Protein AF-T0S8U5-F1 (afdb_monomer_lite)

Radius of gyration: 22.9 Å; chains: 1; bounding box: 48×54×67 Å

InterPro domains:
  IPR001611 Leucine-rich repeat [PF13516] (247-270)
  IPR006553 Leucine-rich repeat, cysteine-containing subtype [SM00367] (49-75)
  IPR006553 Leucine-rich repeat, cysteine-containing subtype [SM00367] (76-101)
  IPR006553 Leucine-rich repeat, cysteine-containing subtype [SM00367] (102-127)
  IPR006553 Leucine-rich repeat, cysteine-containing subtype [SM00367] (128-153)
  IPR006553 Leucine-rich repeat, cysteine-containing subtype [SM00367] (248-273)
  IPR032675 Leucine-rich repeat domain superfamily [G3DSA:3.80.10.10] (33-281)
  IPR057207 F-box/LRR-repeat protein 15-like, leucin rich repeat domain [PF25372] (70-156)

Secondary structure (DSSP, 8-state):
--HHHHGGG--BTTEEEEESSTTT-EEEEE-S--GGGHHHHHHHHHHHGGG--EEE-TT-TTT--HHHHHHHHHT-TT--EEE-TT-TT-BHHHHHHHHHH-TT-SEEE-TT-TB-BHHHHHHHHHH-TT--EEE-TT-TB--HHHHHHHHHHSEEEEEEE-SSTTT-PPPSSB-HHHHHHHHGGGTEEEEEEEEEETTEEEEEEEESS--S------SPPTTS---TTSPPEEBTTS--EEP-EEEE------EEE--TTS-HHHHHHHHSEEEEEEE--

Foldseek 3Di:
DDPVVVVCPPPPVAWHQDDPDPPDAGEIGGEQDDPVCVVVVVVCLQVCQCPHAYYANAPPQVQDALVNLLVSLQSHQNHAEYHQHLNQRYELNSLLSNLQRHQNHQYDENANNQRYALSSLLSNLPRNQNHAEYEHANNARYALVSLVNSLVSQAWEKEWDAPDLVPDDDAPAFDQPLLVVLCVVQQFPDWDWDDPDVVKIKIKTWHPAQRPDPPLAQDQDVVRHGDPSNRWTAGPVRPDTGDTGIDGPGNHQYQYDHDPRYDVVSNVSSRGHMYMYIYDD

pLDDT: mean 70.61, std 17.47, range [33.69, 97.56]

Structure (mmCIF, N/CA/C/O backbone):
data_AF-T0S8U5-F1
#
_entry.id   AF-T0S8U5-F1
#
loop_
_atom_site.group_PDB
_atom_site.id
_atom_site.type_symbol
_atom_site.label_atom_id
_atom_site.label_alt_id
_atom_site.label_comp_id
_atom_site.label_asym_id
_atom_site.label_entity_id
_atom_site.label_seq_id
_atom_site.pdbx_PDB_ins_code
_atom_site.Cartn_x
_atom_site.Cartn_y
_atom_site.Cartn_z
_atom_site.occupancy
_atom_site.B_iso_or_equiv
_atom_site.auth_seq_id
_atom_site.auth_comp_id
_atom_site.auth_asym_id
_atom_site.auth_atom_id
_atom_site.pdbx_PDB_model_num
ATOM 1 N N . MET A 1 1 ? -9.290 -6.544 41.922 1.00 37.81 1 MET A N 1
ATOM 2 C CA . MET A 1 1 ? -8.472 -6.321 40.708 1.00 37.81 1 MET A CA 1
ATOM 3 C C . MET A 1 1 ? -9.092 -7.113 39.568 1.00 37.81 1 MET A C 1
ATOM 5 O O . MET A 1 1 ? -9.246 -8.317 39.702 1.00 37.81 1 MET A O 1
ATOM 9 N N . THR A 1 2 ? -9.549 -6.449 38.508 1.00 33.69 2 THR A N 1
ATOM 10 C CA . THR A 1 2 ? -10.209 -7.089 37.353 1.00 33.69 2 THR A CA 1
ATOM 11 C C . THR A 1 2 ? -9.252 -8.017 36.595 1.00 33.69 2 THR A C 1
ATOM 13 O O . THR A 1 2 ? -8.068 -7.715 36.522 1.00 33.69 2 THR A O 1
ATOM 16 N N . LEU A 1 3 ? -9.750 -9.068 35.931 1.00 37.97 3 LEU A N 1
ATOM 17 C CA . LEU A 1 3 ? -8.983 -9.917 34.990 1.00 37.97 3 LEU A CA 1
ATOM 18 C C . LEU A 1 3 ? -8.103 -9.114 34.001 1.00 37.97 3 LEU A C 1
ATOM 20 O O . LEU A 1 3 ? -7.026 -9.555 33.607 1.00 37.97 3 LEU A O 1
ATOM 24 N N . ALA A 1 4 ? -8.524 -7.893 33.654 1.00 36.09 4 ALA A N 1
ATOM 25 C CA . ALA A 1 4 ? -7.775 -6.952 32.824 1.00 36.09 4 ALA A CA 1
ATOM 26 C C . ALA A 1 4 ? -6.439 -6.472 33.429 1.00 36.09 4 ALA A C 1
ATOM 28 O O . ALA A 1 4 ? -5.542 -6.092 32.679 1.00 36.09 4 ALA A O 1
ATOM 29 N N . THR A 1 5 ? -6.295 -6.468 34.756 1.00 38.97 5 THR A N 1
ATOM 30 C CA . THR A 1 5 ? -5.082 -6.029 35.461 1.00 38.97 5 THR A CA 1
ATOM 31 C C . THR A 1 5 ? -4.079 -7.173 35.625 1.00 38.97 5 THR A C 1
ATOM 33 O O . THR A 1 5 ? -2.879 -6.940 35.541 1.00 38.97 5 THR A O 1
ATOM 36 N N . THR A 1 6 ? -4.544 -8.418 35.759 1.00 35.53 6 THR A N 1
ATOM 37 C CA . THR A 1 6 ? -3.678 -9.603 35.899 1.00 35.53 6 THR A CA 1
ATOM 38 C C . THR A 1 6 ? -2.979 -9.975 34.580 1.00 35.53 6 THR A C 1
ATOM 40 O O . THR A 1 6 ? -1.843 -10.441 34.587 1.00 35.53 6 THR A O 1
ATOM 43 N N . LEU A 1 7 ? -3.596 -9.679 33.428 1.00 42.00 7 LEU A N 1
ATOM 44 C CA . LEU A 1 7 ? -3.014 -9.900 32.092 1.00 42.00 7 LEU A CA 1
ATOM 45 C C . LEU A 1 7 ? -1.984 -8.834 31.662 1.00 42.00 7 LEU A C 1
ATOM 47 O O . LEU A 1 7 ? -1.242 -9.059 30.710 1.00 42.00 7 LEU A O 1
ATOM 51 N N . MET A 1 8 ? -1.870 -7.705 32.379 1.00 42.84 8 MET A N 1
ATOM 52 C CA . MET A 1 8 ? -0.835 -6.680 32.126 1.00 42.84 8 MET A CA 1
ATOM 53 C C . MET A 1 8 ? 0.589 -7.181 32.426 1.00 42.84 8 MET A C 1
ATOM 55 O O . MET A 1 8 ? 1.560 -6.591 31.958 1.00 42.84 8 MET A O 1
ATOM 59 N N . LEU A 1 9 ? 0.718 -8.270 33.191 1.00 40.72 9 LEU A N 1
ATOM 60 C CA . LEU A 1 9 ? 1.996 -8.827 33.641 1.00 40.72 9 LEU A CA 1
ATOM 61 C C . LEU A 1 9 ? 2.475 -10.032 32.820 1.00 40.72 9 LEU A C 1
ATOM 63 O O . LEU A 1 9 ? 3.598 -10.491 33.018 1.00 40.72 9 LEU A O 1
ATOM 67 N N . LEU A 1 10 ? 1.705 -10.499 31.831 1.00 40.56 10 LEU A N 1
ATOM 68 C CA . LEU A 1 10 ? 2.145 -11.547 30.900 1.00 40.56 10 LEU A CA 1
ATOM 69 C C . LEU A 1 10 ? 3.026 -10.975 29.773 1.00 40.56 10 LEU A C 1
ATOM 71 O O . LEU A 1 10 ? 2.887 -11.309 28.600 1.00 40.56 10 LEU A O 1
ATOM 75 N N . SER A 1 11 ? 3.999 -10.138 30.143 1.00 42.75 11 SER A N 1
ATOM 76 C CA . SER A 1 11 ? 5.154 -9.813 29.305 1.00 42.75 11 SER A CA 1
ATOM 77 C C . SER A 1 11 ? 6.075 -11.032 29.250 1.00 42.75 11 SER A C 1
ATOM 79 O O . SER A 1 11 ? 7.148 -11.073 29.853 1.00 42.75 11 SER A O 1
ATOM 81 N N . THR A 1 12 ? 5.678 -12.051 28.496 1.00 49.62 12 THR A N 1
ATOM 82 C CA . THR A 1 12 ? 6.680 -12.980 27.973 1.00 49.62 12 THR A CA 1
ATOM 83 C C . THR A 1 12 ? 7.573 -12.178 27.021 1.00 49.62 12 THR A C 1
ATOM 85 O O . THR A 1 12 ? 7.062 -11.376 26.247 1.00 49.62 12 THR A O 1
ATOM 88 N N . LYS A 1 13 ? 8.904 -12.357 27.053 1.00 52.69 13 LYS A N 1
ATOM 89 C CA . LYS A 1 13 ? 9.871 -11.563 26.248 1.00 52.69 13 LYS A CA 1
ATOM 90 C C . LYS A 1 13 ? 9.543 -11.462 24.741 1.00 52.69 13 LYS A C 1
ATOM 92 O O . LYS A 1 13 ? 10.127 -10.637 24.049 1.00 52.69 13 LYS A O 1
ATOM 97 N N . HIS A 1 14 ? 8.636 -12.302 24.247 1.00 59.81 14 HIS A N 1
ATOM 98 C CA . HIS A 1 14 ? 8.267 -12.446 22.845 1.00 59.81 14 HIS A CA 1
ATOM 99 C C . HIS A 1 14 ? 6.900 -11.860 22.482 1.00 59.81 14 HIS A C 1
ATOM 101 O O . HIS A 1 14 ? 6.702 -11.596 21.303 1.00 59.81 14 HIS A O 1
ATOM 107 N N . TYR A 1 15 ? 5.988 -11.654 23.443 1.00 62.88 15 TYR A N 1
ATOM 108 C CA . TYR A 1 15 ? 4.637 -11.133 23.204 1.00 62.88 15 TYR A CA 1
ATOM 109 C C . TYR A 1 15 ? 4.383 -9.948 24.125 1.00 62.88 15 TYR A C 1
ATOM 111 O O . TYR A 1 15 ? 4.396 -10.083 25.349 1.00 62.88 15 TYR A O 1
ATOM 119 N N . LYS A 1 16 ? 4.152 -8.778 23.538 1.00 68.94 16 LYS A N 1
ATOM 120 C CA . LYS A 1 16 ? 3.891 -7.549 24.280 1.00 68.94 16 LYS A CA 1
ATOM 121 C C . LYS A 1 16 ? 2.608 -6.915 23.770 1.00 68.94 16 LYS A C 1
ATOM 123 O O . LYS A 1 16 ? 2.574 -6.392 22.657 1.00 68.94 16 LYS A O 1
ATOM 128 N N . LEU A 1 17 ? 1.571 -6.924 24.605 1.00 63.47 17 LEU A N 1
ATOM 129 C CA . LEU A 1 17 ? 0.399 -6.089 24.381 1.00 63.47 17 LEU A CA 1
ATOM 130 C C . LEU A 1 17 ? 0.717 -4.680 24.893 1.00 63.47 17 LEU A C 1
ATOM 132 O O . LEU A 1 17 ? 0.854 -4.455 26.095 1.00 63.47 17 LEU A O 1
ATOM 136 N N . VAL A 1 18 ? 0.882 -3.728 23.981 1.00 65.06 18 VAL A N 1
ATOM 137 C CA . VAL A 1 18 ? 1.170 -2.333 24.320 1.00 65.06 18 VAL A CA 1
ATOM 138 C C . VAL A 1 18 ? -0.127 -1.541 24.239 1.00 65.06 18 VAL A C 1
ATOM 140 O O . VAL A 1 18 ? -0.706 -1.383 23.167 1.00 65.06 18 VAL A O 1
ATOM 143 N N . ARG A 1 19 ? -0.571 -1.015 25.384 1.00 56.31 19 ARG A N 1
ATOM 144 C CA . ARG A 1 19 ? -1.625 0.003 25.465 1.00 56.31 19 ARG A CA 1
ATOM 145 C C . ARG A 1 19 ? -0.967 1.347 25.741 1.00 56.31 19 ARG A C 1
ATOM 147 O O . ARG A 1 19 ? -0.877 1.778 26.887 1.00 56.31 19 ARG A O 1
ATOM 154 N N . LYS A 1 20 ? -0.443 1.995 24.702 1.00 47.06 20 LYS A N 1
ATOM 155 C CA . LYS A 1 20 ? -0.084 3.410 24.818 1.00 47.06 20 LYS A CA 1
ATOM 156 C C . LYS A 1 20 ? -1.373 4.186 24.584 1.00 47.06 20 LYS A C 1
ATOM 158 O O . LYS A 1 20 ? -1.812 4.291 23.447 1.00 47.06 20 LYS A O 1
ATOM 163 N N . ASN A 1 21 ? -1.948 4.697 25.674 1.00 40.19 21 ASN A N 1
ATOM 164 C CA . ASN A 1 21 ? -3.186 5.483 25.743 1.00 40.19 21 ASN A CA 1
ATOM 165 C C . ASN A 1 21 ? -4.478 4.629 25.876 1.00 40.19 21 ASN A C 1
ATOM 167 O O . ASN A 1 21 ? -4.769 3.831 24.982 1.00 40.19 21 ASN A O 1
ATOM 171 N N . PRO A 1 22 ? -5.275 4.774 26.961 1.00 44.09 22 PRO A N 1
ATOM 172 C CA . PRO A 1 22 ? -6.507 4.001 27.174 1.00 44.09 22 PRO A CA 1
ATOM 173 C C . PRO A 1 22 ? -7.588 4.214 26.100 1.00 44.09 22 PRO A C 1
ATOM 175 O O . PRO A 1 22 ? -8.501 3.397 26.009 1.00 44.09 22 PRO A O 1
ATOM 178 N N . PHE A 1 23 ? -7.456 5.248 25.263 1.00 40.66 23 PHE A N 1
ATOM 179 C CA . PHE A 1 23 ? -8.441 5.598 24.241 1.00 40.66 23 PHE A CA 1
ATOM 180 C C . PHE A 1 23 ? -8.055 5.252 22.793 1.00 40.66 23 PHE A C 1
ATOM 182 O O . PHE A 1 23 ? -8.953 5.245 21.959 1.00 40.66 23 PHE A O 1
ATOM 189 N N . PHE A 1 24 ? -6.785 4.954 22.458 1.00 45.69 24 PHE A N 1
ATOM 190 C CA . PHE A 1 24 ? -6.367 5.066 21.045 1.00 45.69 24 PHE A CA 1
ATOM 191 C C . PHE A 1 24 ? -5.651 3.883 20.378 1.00 45.69 24 PHE A C 1
ATOM 193 O O . PHE A 1 24 ? -5.903 3.680 19.197 1.00 45.69 24 PHE A O 1
ATOM 200 N N . PHE A 1 25 ? -4.832 3.050 21.038 1.00 52.34 25 PHE A N 1
ATOM 201 C CA . PHE A 1 25 ? -4.167 1.949 20.310 1.00 52.34 25 PHE A CA 1
ATOM 202 C C . PHE A 1 25 ? -3.980 0.685 21.155 1.00 52.34 25 PHE A C 1
ATOM 204 O O . PHE A 1 25 ? -3.215 0.655 22.121 1.00 52.34 25 PHE A O 1
ATOM 211 N N . ARG A 1 26 ? -4.667 -0.395 20.756 1.00 74.38 26 ARG A N 1
ATOM 212 C CA . ARG A 1 26 ? -4.356 -1.766 21.185 1.00 74.38 26 ARG A CA 1
ATOM 213 C C . ARG A 1 26 ? -3.363 -2.350 20.184 1.00 74.38 26 ARG A C 1
ATOM 215 O O . ARG A 1 26 ? -3.743 -2.603 19.041 1.00 74.38 26 ARG A O 1
ATOM 222 N N . ALA A 1 27 ? -2.114 -2.526 20.608 1.00 78.19 27 ALA A N 1
ATOM 223 C CA . ALA A 1 27 ? -1.043 -3.060 19.775 1.00 78.19 27 ALA A CA 1
ATOM 224 C C . ALA A 1 27 ? -0.541 -4.402 20.312 1.00 78.19 27 ALA A C 1
ATOM 226 O O . ALA A 1 27 ? -0.262 -4.509 21.507 1.00 78.19 27 ALA A O 1
ATOM 227 N N . LEU A 1 28 ? -0.380 -5.395 19.441 1.00 84.12 28 LEU A N 1
ATOM 228 C CA . LEU A 1 28 ? 0.244 -6.678 19.754 1.00 84.12 28 LEU A CA 1
ATOM 229 C C . LEU A 1 28 ? 1.582 -6.748 19.027 1.00 84.12 28 LEU A C 1
ATOM 231 O O . LEU A 1 28 ? 1.635 -6.701 17.802 1.00 84.12 28 LEU A O 1
ATOM 235 N N . VAL A 1 29 ? 2.658 -6.860 19.797 1.00 81.75 29 VAL A N 1
ATOM 236 C CA . VAL A 1 29 ? 4.011 -7.027 19.271 1.00 81.75 29 VAL A CA 1
ATOM 237 C C . VAL A 1 29 ? 4.476 -8.439 19.570 1.00 81.75 29 VAL A C 1
ATOM 239 O O . VAL A 1 29 ? 4.530 -8.847 20.731 1.00 81.75 29 VAL A O 1
ATOM 242 N N . VAL A 1 30 ? 4.840 -9.157 18.520 1.00 81.44 30 VAL A N 1
ATOM 243 C CA . VAL A 1 30 ? 5.356 -10.514 18.534 1.00 81.44 30 VAL A CA 1
ATOM 244 C C . VAL A 1 30 ? 6.723 -10.509 17.865 1.00 81.44 30 VAL A C 1
ATOM 246 O O . VAL A 1 30 ? 6.850 -10.142 16.701 1.00 81.44 30 VAL A O 1
ATOM 249 N N . ARG A 1 31 ? 7.772 -10.894 18.596 1.00 70.25 31 ARG A N 1
ATOM 250 C CA . ARG A 1 31 ? 9.137 -10.924 18.047 1.00 70.25 31 ARG A CA 1
ATOM 251 C C . ARG A 1 31 ? 9.838 -12.229 18.373 1.00 70.25 31 ARG A C 1
ATOM 253 O O . ARG A 1 31 ? 9.995 -12.588 19.543 1.00 70.25 31 ARG A O 1
ATOM 260 N N . ARG A 1 32 ? 10.302 -12.905 17.316 1.00 70.94 32 ARG A N 1
ATOM 261 C CA . ARG A 1 32 ? 11.016 -14.193 17.378 1.00 70.94 32 ARG A CA 1
ATOM 262 C C . ARG A 1 32 ? 10.329 -15.219 18.305 1.00 70.94 32 ARG A C 1
ATOM 264 O O . ARG A 1 32 ? 10.958 -15.679 19.264 1.00 70.94 32 ARG A O 1
ATOM 271 N N . PRO A 1 33 ? 9.032 -15.526 18.117 1.00 68.12 33 PRO A N 1
ATOM 272 C CA . PRO A 1 33 ? 8.399 -16.603 18.857 1.00 68.12 33 PRO A CA 1
ATOM 273 C C . PRO A 1 33 ? 9.027 -17.943 18.456 1.00 68.12 33 PRO A C 1
ATOM 275 O O . PRO A 1 33 ? 9.526 -18.102 17.349 1.00 68.12 33 PRO A O 1
ATOM 278 N N . SER A 1 34 ? 9.037 -18.896 19.383 1.00 65.69 34 SER A N 1
ATOM 279 C CA . SER A 1 34 ? 9.340 -20.298 19.072 1.00 65.69 34 SER A CA 1
ATOM 280 C C . SER A 1 34 ? 8.033 -20.995 18.693 1.00 65.69 34 SER A C 1
ATOM 282 O O . SER A 1 34 ? 6.979 -20.584 19.183 1.00 65.69 34 SER A O 1
ATOM 284 N N . VAL A 1 35 ? 8.095 -22.057 17.884 1.00 63.00 35 VAL A N 1
ATOM 285 C CA . VAL A 1 35 ? 6.939 -22.879 17.467 1.00 63.00 35 VAL A CA 1
ATOM 286 C C . VAL A 1 35 ? 6.052 -23.271 18.658 1.00 63.00 35 VAL A C 1
ATOM 288 O O . VAL A 1 35 ? 4.832 -23.160 18.601 1.00 63.00 35 VAL A O 1
ATOM 291 N N . THR A 1 36 ? 6.657 -23.611 19.798 1.00 55.06 36 THR A N 1
ATOM 292 C CA . THR A 1 36 ? 5.943 -23.985 21.034 1.00 55.06 36 THR A CA 1
ATOM 293 C C . THR A 1 36 ? 5.126 -22.853 21.660 1.00 55.06 36 THR A C 1
ATOM 295 O O . THR A 1 36 ? 4.230 -23.105 22.461 1.00 55.06 36 THR A O 1
ATOM 298 N N . LYS A 1 37 ? 5.406 -21.591 21.317 1.00 65.69 37 LYS A N 1
ATOM 299 C CA . LYS A 1 37 ? 4.732 -20.413 21.881 1.00 65.69 37 LYS A CA 1
ATOM 300 C C . LYS A 1 37 ? 3.566 -19.916 21.019 1.00 65.69 37 LYS A C 1
ATOM 302 O O . LYS A 1 37 ? 2.932 -18.933 21.404 1.00 65.69 37 LYS A O 1
ATOM 307 N N . VAL A 1 38 ? 3.288 -20.542 19.874 1.00 64.88 38 VAL A N 1
ATOM 308 C CA . VAL A 1 38 ? 2.212 -20.137 18.946 1.00 64.88 38 VAL A CA 1
ATOM 309 C C . VAL A 1 38 ? 0.822 -20.374 19.542 1.00 64.88 38 VAL A C 1
ATOM 311 O O . VAL A 1 38 ? -0.095 -19.600 19.291 1.00 64.88 38 VAL A O 1
ATOM 314 N N . THR A 1 39 ? 0.666 -21.366 20.417 1.00 67.38 39 THR A N 1
ATOM 315 C CA . THR A 1 39 ? -0.598 -21.627 21.131 1.00 67.38 39 THR A CA 1
ATOM 316 C C . THR A 1 39 ? -1.080 -20.403 21.912 1.00 67.38 39 THR A C 1
ATOM 318 O O . THR A 1 39 ? -2.231 -19.994 21.788 1.00 67.38 39 THR A O 1
ATOM 321 N N . LYS A 1 40 ? -0.165 -19.717 22.607 1.00 70.81 40 LYS A N 1
ATOM 322 C CA . LYS A 1 40 ? -0.471 -18.460 23.304 1.00 70.81 40 LYS A CA 1
ATOM 323 C C . LYS A 1 40 ? -0.839 -17.328 22.351 1.00 70.81 40 LYS A C 1
ATOM 325 O O . LYS A 1 40 ? -1.632 -16.472 22.726 1.00 70.81 40 LYS A O 1
ATOM 330 N N . LEU A 1 41 ? -0.283 -17.292 21.137 1.00 74.50 41 LEU A N 1
ATOM 331 C CA . LEU A 1 41 ? -0.668 -16.289 20.140 1.00 74.50 41 LEU A CA 1
ATOM 332 C C . LEU A 1 41 ? -2.150 -16.439 19.781 1.00 74.50 41 LEU A C 1
ATOM 334 O O . LEU A 1 41 ? -2.864 -15.441 19.760 1.00 74.50 41 LEU A O 1
ATOM 338 N N . HIS A 1 42 ? -2.613 -17.673 19.574 1.00 76.38 42 HIS A N 1
ATOM 339 C CA . HIS A 1 42 ? -4.013 -17.948 19.263 1.00 76.38 42 HIS A CA 1
ATOM 340 C C . HIS A 1 42 ? -4.957 -17.458 20.373 1.00 76.38 42 HIS A C 1
ATOM 342 O O . HIS A 1 42 ? -5.902 -16.729 20.088 1.00 76.38 42 HIS A O 1
ATOM 348 N N . GLU A 1 43 ? -4.649 -17.744 21.642 1.00 76.56 43 GLU A N 1
ATOM 349 C CA . GLU A 1 43 ? -5.430 -17.256 22.793 1.00 76.56 43 GLU A CA 1
ATOM 350 C C . GLU A 1 43 ? -5.491 -15.718 22.855 1.00 76.56 43 GLU A C 1
ATOM 352 O O . GLU A 1 43 ? -6.551 -15.130 23.083 1.00 76.56 43 GLU A O 1
ATOM 357 N N . HIS A 1 44 ? -4.364 -15.037 22.612 1.00 76.94 44 HIS A N 1
ATOM 358 C CA . HIS A 1 44 ? -4.327 -13.571 22.605 1.00 76.94 44 HIS A CA 1
ATOM 359 C C . HIS A 1 44 ? -5.145 -12.982 21.450 1.00 76.94 44 HIS A C 1
ATOM 361 O O . HIS A 1 44 ? -5.776 -11.937 21.623 1.00 76.94 44 HIS A O 1
ATOM 367 N N . LEU A 1 45 ? -5.144 -13.629 20.284 1.00 82.44 45 LEU A N 1
ATOM 368 C CA . LEU A 1 45 ? -5.922 -13.197 19.124 1.00 82.44 45 LEU A CA 1
ATOM 369 C C . LEU A 1 45 ? -7.419 -13.422 19.327 1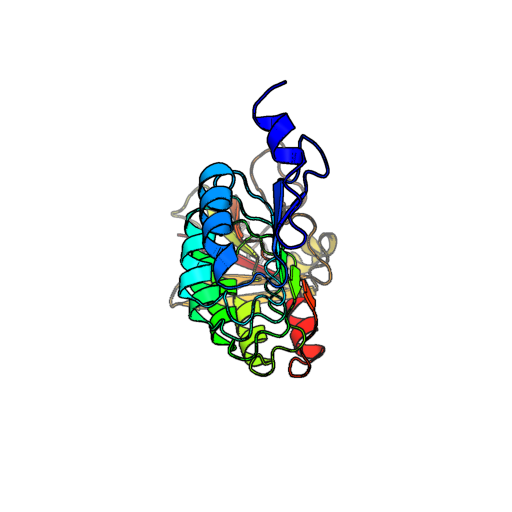.00 82.44 45 LEU A C 1
ATOM 371 O O . LEU A 1 45 ? -8.192 -12.519 19.025 1.00 82.44 45 LEU A O 1
ATOM 375 N N . GLN A 1 46 ? -7.824 -14.538 19.934 1.00 82.38 46 GLN A N 1
ATOM 376 C CA . GLN A 1 46 ? -9.224 -14.758 20.302 1.00 82.38 46 GLN A CA 1
ATOM 377 C C . GLN A 1 46 ? -9.730 -13.686 21.277 1.00 82.38 46 GLN A C 1
ATOM 379 O O . GLN A 1 46 ? -10.832 -13.164 21.118 1.00 82.38 46 GLN A O 1
ATOM 384 N N . LEU A 1 47 ? -8.916 -13.315 22.272 1.00 81.94 47 LEU A N 1
ATOM 385 C CA . LEU A 1 47 ? -9.334 -12.370 23.309 1.00 81.94 47 LEU A CA 1
ATOM 386 C C . LEU A 1 47 ? -9.276 -10.901 22.860 1.00 81.94 47 LEU A C 1
ATOM 388 O O . LEU A 1 47 ? -10.111 -10.089 23.267 1.00 81.94 47 LEU A O 1
ATOM 392 N N . TYR A 1 48 ? -8.274 -10.525 22.060 1.00 82.31 48 TYR A N 1
ATOM 393 C CA . TYR A 1 48 ? -7.998 -9.121 21.729 1.00 82.31 48 TYR A CA 1
ATOM 394 C C . TYR A 1 48 ?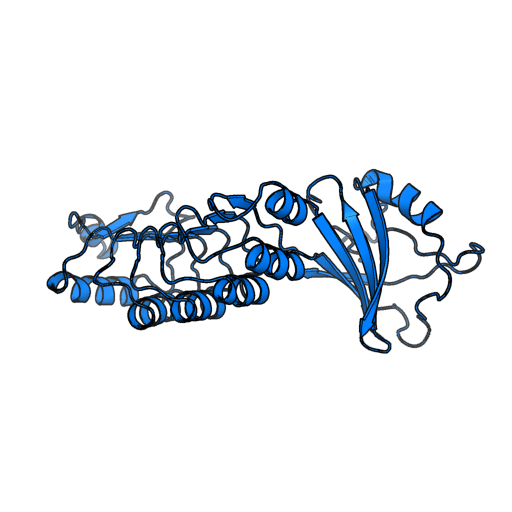 -8.140 -8.772 20.248 1.00 82.31 48 TYR A C 1
ATOM 396 O O . TYR A 1 48 ? -8.272 -7.582 19.943 1.00 82.31 48 TYR A O 1
ATOM 404 N N . GLY A 1 49 ? -8.158 -9.759 19.351 1.00 85.06 49 GLY A N 1
ATOM 405 C CA . GLY A 1 49 ? -8.198 -9.588 17.895 1.00 85.06 49 GLY A CA 1
ATOM 406 C C . GLY A 1 49 ? -9.276 -8.618 17.410 1.00 85.06 49 GLY A C 1
ATOM 407 O O . GLY A 1 49 ? -8.920 -7.626 16.768 1.00 85.06 49 GLY A O 1
ATOM 408 N N . PRO A 1 50 ? -10.552 -8.754 17.833 1.00 87.31 50 PRO A N 1
ATOM 409 C CA . PRO A 1 50 ? -11.639 -7.868 17.395 1.00 87.31 50 PRO A CA 1
ATOM 410 C C . PRO A 1 50 ? -11.428 -6.380 17.713 1.00 87.31 50 PRO A C 1
ATOM 412 O O . PRO A 1 50 ? -12.106 -5.507 17.173 1.00 87.31 50 PRO A O 1
ATOM 415 N N . THR A 1 51 ? -10.497 -6.073 18.616 1.00 83.38 51 THR A N 1
ATOM 416 C CA . THR A 1 51 ? -10.202 -4.716 19.089 1.00 83.38 51 THR A CA 1
ATOM 417 C C . THR A 1 51 ? -8.787 -4.251 18.754 1.00 83.38 51 THR A C 1
ATOM 419 O O . THR A 1 51 ? -8.403 -3.138 19.128 1.00 83.38 51 THR A O 1
ATOM 422 N N . LEU A 1 52 ? -7.989 -5.102 18.110 1.00 85.88 52 LEU A N 1
ATOM 423 C CA . LEU A 1 52 ? -6.590 -4.836 17.834 1.00 85.88 52 LEU A CA 1
ATOM 424 C C . LEU A 1 52 ? -6.464 -3.828 16.689 1.00 85.88 52 LEU A C 1
ATOM 426 O O . LEU A 1 52 ? -7.081 -3.992 15.643 1.00 85.88 52 LEU A O 1
ATOM 430 N N . HIS A 1 53 ? -5.660 -2.788 16.902 1.00 87.69 53 HIS A N 1
ATOM 431 C CA . HIS A 1 53 ? -5.418 -1.731 15.915 1.00 87.69 53 HIS A CA 1
ATOM 432 C C . HIS A 1 53 ? -4.014 -1.808 15.325 1.00 87.69 53 HIS A C 1
ATOM 434 O O . HIS A 1 53 ? -3.793 -1.326 14.218 1.00 87.69 53 HIS A O 1
ATOM 440 N N . ALA A 1 54 ? -3.066 -2.412 16.041 1.00 88.31 54 ALA A N 1
ATOM 441 C CA . ALA A 1 54 ? -1.713 -2.579 15.543 1.00 88.31 54 ALA A CA 1
ATOM 442 C C . ALA A 1 54 ? -1.176 -3.989 15.786 1.00 88.31 54 ALA A C 1
ATOM 444 O O . ALA A 1 54 ? -1.365 -4.563 16.862 1.00 88.31 54 ALA A O 1
ATOM 445 N N . LEU A 1 55 ? -0.467 -4.516 14.794 1.00 90.62 55 LEU A N 1
ATOM 446 C CA . LEU A 1 55 ? 0.188 -5.815 14.832 1.00 90.62 55 LEU A CA 1
ATOM 447 C C . LEU A 1 55 ? 1.623 -5.668 14.328 1.00 90.62 55 LEU A C 1
ATOM 449 O O . LEU A 1 55 ? 1.851 -5.202 13.218 1.00 90.62 55 LEU A O 1
ATOM 453 N N . ASP A 1 56 ? 2.589 -6.092 15.131 1.00 89.56 56 ASP A N 1
ATOM 454 C CA . ASP A 1 56 ? 3.981 -6.252 14.710 1.00 89.56 56 ASP A CA 1
ATOM 455 C C . ASP A 1 56 ? 4.349 -7.722 14.893 1.00 89.56 56 ASP A C 1
ATOM 457 O O . ASP A 1 56 ? 4.380 -8.196 16.022 1.00 89.56 56 ASP A O 1
ATOM 461 N N . VAL A 1 57 ? 4.600 -8.441 13.801 1.00 88.19 57 VAL A N 1
ATOM 462 C CA . VAL A 1 57 ? 5.085 -9.834 13.806 1.00 88.19 57 VAL A CA 1
ATOM 463 C C . VAL A 1 57 ? 6.456 -9.939 13.135 1.00 88.19 57 VAL A C 1
ATOM 465 O O . VAL A 1 57 ? 6.814 -10.960 12.547 1.00 88.19 57 VAL A O 1
ATOM 468 N N . SER A 1 58 ? 7.254 -8.875 13.219 1.00 87.81 58 SER A N 1
ATOM 469 C CA . SER A 1 58 ? 8.566 -8.806 12.579 1.00 87.81 58 SER A CA 1
ATOM 470 C C . SER A 1 58 ? 9.510 -9.922 13.035 1.00 87.81 58 SER A C 1
ATOM 472 O O . SER A 1 58 ? 9.560 -10.302 14.210 1.00 87.81 58 SER A O 1
ATOM 474 N N . PHE A 1 59 ? 10.333 -10.403 12.103 1.00 84.75 59 PHE A N 1
ATOM 475 C CA . PHE A 1 59 ? 11.333 -11.458 12.291 1.00 84.75 59 PHE A CA 1
ATOM 476 C C . PHE A 1 59 ? 10.759 -12.824 12.701 1.00 84.75 59 PHE A C 1
ATOM 478 O O . PHE A 1 59 ? 11.514 -13.688 13.151 1.00 84.75 59 PHE A O 1
ATOM 485 N N . CYS A 1 60 ? 9.457 -13.055 12.521 1.00 83.19 60 CYS A N 1
ATOM 486 C CA . CYS A 1 60 ? 8.798 -14.340 12.781 1.00 83.19 60 CYS A CA 1
ATOM 487 C C . CYS A 1 60 ? 8.851 -15.269 11.549 1.00 83.19 60 CYS A C 1
ATOM 489 O O . CYS A 1 60 ? 7.837 -15.822 11.132 1.00 83.19 60 CYS A O 1
ATOM 491 N N . HIS A 1 61 ? 10.031 -15.406 10.938 1.00 77.12 61 HIS A N 1
ATOM 492 C CA . HIS A 1 61 ? 10.218 -16.003 9.610 1.00 77.12 61 HIS A CA 1
ATOM 493 C C . HIS A 1 61 ? 9.867 -17.494 9.513 1.00 77.12 61 HIS A C 1
ATOM 495 O O . HIS A 1 61 ? 9.477 -17.928 8.440 1.00 77.12 61 HIS A O 1
ATOM 501 N N . GLU A 1 62 ? 9.966 -18.265 10.597 1.00 75.44 62 GLU A N 1
ATOM 502 C CA . GLU A 1 62 ? 9.584 -19.690 10.604 1.00 75.44 62 GLU A CA 1
ATOM 503 C C . GLU A 1 62 ? 8.088 -19.917 10.864 1.00 75.44 62 GLU A C 1
ATOM 505 O O . GLU A 1 62 ? 7.599 -21.028 10.694 1.00 75.44 62 GLU A O 1
ATOM 510 N N . LEU A 1 63 ? 7.365 -18.887 11.316 1.00 77.31 63 LEU A N 1
ATOM 511 C CA . LEU A 1 63 ? 6.029 -19.042 11.904 1.00 77.31 63 LEU A CA 1
ATOM 512 C C . LEU A 1 63 ? 4.933 -18.291 11.160 1.00 77.31 63 LEU A C 1
ATOM 514 O O . LEU A 1 63 ? 3.768 -18.654 11.275 1.00 77.31 63 LEU A O 1
ATOM 518 N N . ILE A 1 64 ? 5.294 -17.228 10.445 1.00 85.25 64 ILE A N 1
ATOM 519 C CA . ILE A 1 64 ? 4.346 -16.402 9.704 1.00 85.25 64 ILE A CA 1
ATOM 520 C C . ILE A 1 64 ? 4.522 -16.684 8.214 1.00 85.25 64 ILE A C 1
ATOM 522 O O . ILE A 1 64 ? 5.367 -16.082 7.547 1.00 85.25 64 ILE A O 1
ATOM 526 N N . ASP A 1 65 ? 3.719 -17.625 7.729 1.00 90.31 65 ASP A N 1
ATOM 527 C CA . ASP A 1 65 ? 3.428 -17.851 6.317 1.00 90.31 65 ASP A CA 1
ATOM 528 C C . ASP A 1 65 ? 2.052 -17.262 5.946 1.00 90.31 65 ASP A C 1
ATOM 530 O O . ASP A 1 65 ? 1.391 -16.607 6.761 1.00 90.31 65 ASP A O 1
ATOM 534 N N . ASP A 1 66 ? 1.621 -17.466 4.701 1.00 94.19 66 ASP A N 1
ATOM 535 C CA . ASP A 1 66 ? 0.360 -16.912 4.200 1.00 94.19 66 ASP A CA 1
ATOM 536 C C . ASP A 1 66 ? -0.859 -17.426 4.981 1.00 94.19 66 ASP A C 1
ATOM 538 O O . ASP A 1 66 ? -1.789 -16.660 5.246 1.00 94.19 66 ASP A O 1
ATOM 542 N N . ALA A 1 67 ? -0.861 -18.702 5.380 1.00 91.50 67 ALA A N 1
ATOM 543 C CA . ALA A 1 67 ? -1.966 -19.314 6.113 1.00 91.50 67 ALA A CA 1
ATOM 544 C C . ALA A 1 67 ? -2.053 -18.762 7.542 1.00 91.50 67 ALA A C 1
ATOM 546 O O . ALA A 1 67 ? -3.133 -18.374 7.999 1.00 91.50 67 ALA A O 1
ATOM 547 N N . ALA A 1 68 ? -0.910 -18.659 8.223 1.00 89.62 68 ALA A N 1
ATOM 548 C CA . ALA A 1 68 ? -0.814 -18.062 9.544 1.00 89.62 68 ALA A CA 1
ATOM 549 C C . ALA A 1 68 ? -1.260 -16.596 9.519 1.00 89.62 68 ALA A C 1
ATOM 551 O O . ALA A 1 68 ? -2.102 -16.202 10.326 1.00 89.62 68 ALA A O 1
ATOM 552 N N . LEU A 1 69 ? -0.764 -15.795 8.568 1.00 92.19 69 LEU A N 1
ATOM 553 C CA . LEU A 1 69 ? -1.176 -14.397 8.440 1.00 92.19 69 LEU A CA 1
ATOM 554 C C . LEU A 1 69 ? -2.679 -14.280 8.179 1.00 92.19 69 LEU A C 1
ATOM 556 O O . LEU A 1 69 ? -3.336 -13.497 8.860 1.00 92.19 69 LEU A O 1
ATOM 560 N N . THR A 1 70 ? -3.230 -15.095 7.274 1.00 94.19 70 THR A N 1
ATOM 561 C CA . THR A 1 70 ? -4.671 -15.125 6.964 1.00 94.19 70 THR A CA 1
ATOM 562 C C . THR A 1 70 ? -5.509 -15.409 8.212 1.00 94.19 70 THR A C 1
ATOM 564 O O . THR A 1 70 ? -6.484 -14.708 8.483 1.00 94.19 70 THR A O 1
ATOM 567 N N . SER A 1 71 ? -5.105 -16.393 9.021 1.00 90.81 71 SER A N 1
ATOM 568 C CA . SER A 1 71 ? -5.786 -16.714 10.280 1.00 90.81 71 SER A CA 1
ATOM 569 C C . SER A 1 71 ? -5.722 -15.570 11.299 1.00 90.81 71 SER A C 1
ATOM 571 O O . SER A 1 71 ? -6.676 -15.359 12.049 1.00 90.81 71 SER A O 1
ATOM 573 N N . ILE A 1 72 ? -4.622 -14.813 11.336 1.00 90.31 72 ILE A N 1
ATOM 574 C CA . ILE A 1 72 ? -4.473 -13.666 12.238 1.00 90.31 72 ILE A CA 1
ATOM 575 C C . ILE A 1 72 ? -5.382 -12.511 11.798 1.00 90.31 72 ILE A C 1
ATOM 577 O O . ILE A 1 72 ? -6.135 -11.972 12.611 1.00 90.31 72 ILE A O 1
ATOM 581 N N . VAL A 1 73 ? -5.322 -12.125 10.520 1.00 92.69 73 VAL A N 1
ATOM 582 C CA . VAL A 1 73 ? -6.044 -10.949 10.004 1.00 92.69 73 VAL A CA 1
ATOM 583 C C . VAL A 1 73 ? -7.555 -11.160 9.963 1.00 92.69 73 VAL A C 1
ATOM 585 O O . VAL A 1 73 ? -8.294 -10.208 10.204 1.00 92.69 73 VAL A O 1
ATOM 588 N N . SER A 1 74 ? -8.032 -12.396 9.774 1.00 92.94 74 SER A N 1
ATOM 589 C CA . SER A 1 74 ? -9.468 -12.706 9.816 1.00 92.94 74 SER A CA 1
ATOM 590 C C . SER A 1 74 ? -10.093 -12.459 11.197 1.00 92.94 74 SER A C 1
ATOM 592 O O . SER A 1 74 ? -11.273 -12.127 11.295 1.00 92.94 74 SER A O 1
ATOM 594 N N . GLN A 1 75 ? -9.295 -12.549 12.265 1.00 91.44 75 GLN A N 1
ATOM 595 C CA . GLN A 1 75 ? -9.715 -12.268 13.642 1.00 91.44 75 GLN A CA 1
ATOM 596 C C . GLN A 1 75 ? -9.539 -10.794 14.037 1.00 91.44 75 GLN A C 1
ATOM 598 O O . GLN A 1 75 ? -10.013 -10.383 15.097 1.00 91.44 75 GLN A O 1
ATOM 603 N N . CYS A 1 76 ? -8.861 -9.988 13.211 1.00 91.00 76 CYS A N 1
ATOM 604 C CA . CYS A 1 76 ? -8.462 -8.620 13.546 1.00 91.00 76 CYS A CA 1
ATOM 605 C C . CYS A 1 76 ? -8.966 -7.578 12.520 1.00 91.00 76 CYS A C 1
ATOM 607 O O . CYS A 1 76 ? -8.162 -6.865 11.914 1.00 91.00 76 CYS A O 1
ATOM 609 N N . PRO A 1 77 ? -10.293 -7.407 12.348 1.00 86.88 77 PRO A N 1
ATOM 610 C CA . PRO A 1 77 ? -10.870 -6.543 11.307 1.00 86.88 77 PRO A CA 1
ATOM 611 C C . PRO A 1 77 ? -10.619 -5.038 11.516 1.00 86.88 77 PRO A C 1
ATOM 613 O O . PRO A 1 77 ? -10.866 -4.235 10.620 1.00 86.88 77 PRO A O 1
ATOM 616 N N . ARG A 1 78 ? -10.155 -4.630 12.706 1.00 85.88 78 ARG A N 1
ATOM 617 C CA . ARG A 1 78 ? -9.899 -3.224 13.071 1.00 85.88 78 ARG A CA 1
ATOM 618 C C . ARG A 1 78 ? -8.429 -2.816 12.968 1.00 85.88 78 ARG A C 1
ATOM 620 O O . ARG A 1 78 ? -8.072 -1.730 13.426 1.00 85.88 78 ARG A O 1
ATOM 627 N N . LEU A 1 79 ? -7.577 -3.665 12.389 1.00 89.62 79 LEU A N 1
ATOM 628 C CA . LEU A 1 79 ? -6.171 -3.331 12.200 1.00 89.62 79 LEU A CA 1
ATOM 629 C C . LEU A 1 79 ? -6.018 -2.089 11.320 1.00 89.62 79 LEU A C 1
ATOM 631 O O . LEU A 1 79 ? -6.630 -1.964 10.262 1.00 89.62 79 LEU A O 1
ATOM 635 N N . ARG A 1 80 ? -5.161 -1.186 11.792 1.00 88.25 80 ARG A N 1
ATOM 636 C CA . ARG A 1 80 ? -4.752 0.049 11.122 1.00 88.25 80 ARG A CA 1
ATOM 637 C C . ARG A 1 80 ? -3.261 0.042 10.790 1.00 88.25 80 ARG A C 1
ATOM 639 O O . ARG A 1 80 ? -2.872 0.475 9.714 1.00 88.25 80 ARG A O 1
ATOM 646 N N . HIS A 1 81 ? -2.449 -0.552 11.666 1.00 90.94 81 HIS A N 1
ATOM 647 C CA . HIS A 1 81 ? -0.994 -0.497 11.580 1.00 90.94 81 HIS A CA 1
ATOM 648 C C . HIS A 1 81 ? -0.371 -1.897 11.627 1.00 90.94 81 HIS A C 1
ATOM 650 O O . HIS A 1 81 ? -0.369 -2.543 12.677 1.00 90.94 81 HIS A O 1
ATOM 656 N N . VAL A 1 82 ? 0.182 -2.378 10.514 1.00 94.75 82 VAL A N 1
ATOM 657 C CA . VAL A 1 82 ? 0.747 -3.735 10.423 1.00 94.75 82 VAL A CA 1
ATOM 658 C C . VAL A 1 82 ? 2.220 -3.709 10.022 1.00 94.75 82 VAL A C 1
ATOM 660 O O . VAL A 1 82 ? 2.612 -3.048 9.062 1.00 94.75 82 VAL A O 1
ATOM 663 N N . ILE A 1 83 ? 3.046 -4.446 10.769 1.00 93.25 83 ILE A N 1
ATOM 664 C CA . ILE A 1 83 ? 4.486 -4.595 10.541 1.00 93.25 83 ILE A CA 1
ATOM 665 C C . ILE A 1 83 ? 4.828 -6.087 10.412 1.00 93.25 83 ILE A C 1
ATOM 667 O O . ILE A 1 83 ? 4.666 -6.864 11.353 1.00 93.25 83 ILE A O 1
ATOM 671 N N . LEU A 1 84 ? 5.323 -6.466 9.237 1.00 93.81 84 LEU A N 1
ATOM 672 C CA . LEU A 1 84 ? 5.670 -7.819 8.789 1.00 93.81 84 LEU A CA 1
ATOM 673 C C . LEU A 1 84 ? 7.156 -7.907 8.406 1.00 93.81 84 LEU A C 1
ATOM 675 O O . LEU A 1 84 ? 7.536 -8.628 7.483 1.00 93.81 84 LEU A O 1
ATOM 679 N N . TRP A 1 85 ? 8.014 -7.114 9.051 1.00 91.88 85 TRP A N 1
ATOM 680 C CA . TRP A 1 85 ? 9.401 -6.981 8.615 1.00 91.88 85 TRP A CA 1
ATOM 681 C C . TRP A 1 85 ? 10.142 -8.321 8.668 1.00 91.88 85 TRP A C 1
ATOM 683 O O . TRP A 1 85 ? 10.128 -9.006 9.691 1.00 91.88 85 TRP A O 1
ATOM 693 N N . ALA A 1 86 ? 10.850 -8.667 7.593 1.00 90.31 86 ALA A N 1
ATOM 694 C CA . ALA A 1 86 ? 11.620 -9.903 7.459 1.00 90.31 86 ALA A CA 1
ATOM 695 C C . ALA A 1 86 ? 10.806 -11.195 7.705 1.00 90.31 86 ALA A C 1
ATOM 697 O O . ALA A 1 86 ? 11.350 -12.204 8.158 1.00 90.31 86 ALA A O 1
ATOM 698 N N . CYS A 1 87 ? 9.511 -11.198 7.380 1.00 90.69 87 CYS A N 1
ATOM 699 C CA . CYS A 1 87 ? 8.692 -12.411 7.312 1.00 90.69 87 CYS A CA 1
ATOM 700 C C . CYS A 1 87 ? 8.926 -13.130 5.969 1.00 90.69 87 CYS A C 1
ATOM 702 O O . CYS A 1 87 ? 8.154 -13.008 5.025 1.00 90.69 87 CYS A O 1
ATOM 704 N N . HIS A 1 88 ? 10.043 -13.856 5.851 1.00 90.81 88 HIS A N 1
ATOM 705 C CA . HIS A 1 88 ? 10.533 -14.385 4.567 1.00 90.81 88 HIS A CA 1
ATOM 706 C C . HIS A 1 88 ? 9.641 -15.438 3.888 1.00 90.81 88 HIS A C 1
ATOM 708 O O . HIS A 1 88 ? 9.794 -15.653 2.685 1.00 90.81 88 HIS A O 1
ATOM 714 N N . GLN A 1 89 ? 8.739 -16.078 4.635 1.00 91.31 89 GLN A N 1
ATOM 715 C CA . GLN A 1 89 ? 7.818 -17.092 4.115 1.00 91.31 89 GLN A CA 1
ATOM 716 C C . GLN A 1 89 ? 6.537 -16.503 3.523 1.00 91.31 89 GLN A C 1
ATOM 718 O O . GLN A 1 89 ? 5.829 -17.222 2.823 1.00 91.31 89 GLN A O 1
ATOM 723 N N . LEU A 1 90 ? 6.264 -15.215 3.753 1.00 94.62 90 LEU A N 1
ATOM 724 C CA . LEU A 1 90 ? 5.115 -14.538 3.163 1.00 94.62 90 LEU A CA 1
ATOM 725 C C . LEU A 1 90 ? 5.285 -14.347 1.660 1.00 94.62 90 LEU A C 1
ATOM 727 O O . LEU A 1 90 ? 6.350 -13.936 1.187 1.00 94.62 90 LEU A O 1
ATOM 731 N N . THR A 1 91 ? 4.200 -14.596 0.938 1.00 96.88 91 THR A N 1
ATOM 732 C CA . THR A 1 91 ? 4.067 -14.353 -0.496 1.00 96.88 91 THR A CA 1
ATOM 733 C C . THR A 1 91 ? 2.944 -13.352 -0.763 1.00 96.88 91 THR A C 1
ATOM 735 O O . THR A 1 91 ? 2.309 -12.824 0.155 1.00 96.88 91 THR A O 1
ATOM 738 N N . ASP A 1 92 ? 2.671 -13.099 -2.041 1.00 97.50 92 ASP A N 1
ATOM 739 C CA . ASP A 1 92 ? 1.581 -12.224 -2.473 1.00 97.50 92 ASP A CA 1
ATOM 740 C C . ASP A 1 92 ? 0.217 -12.674 -1.932 1.00 97.50 92 ASP A C 1
ATOM 742 O O . ASP A 1 92 ? -0.632 -11.838 -1.625 1.00 97.50 92 ASP A O 1
ATOM 746 N N . ARG A 1 93 ? 0.019 -13.985 -1.725 1.00 97.56 93 ARG A N 1
ATOM 747 C CA . ARG A 1 93 ? -1.236 -14.539 -1.192 1.00 97.56 93 ARG A CA 1
ATOM 748 C C . ARG A 1 93 ? -1.526 -14.053 0.226 1.00 97.56 93 ARG A C 1
ATOM 750 O O . ARG A 1 93 ? -2.662 -13.682 0.515 1.00 97.56 93 ARG A O 1
ATOM 757 N N . GLY A 1 94 ? -0.517 -14.020 1.098 1.00 96.44 94 GLY A N 1
ATOM 758 C CA . GLY A 1 94 ? -0.674 -13.538 2.468 1.00 96.44 94 GLY A CA 1
ATOM 759 C C . GLY A 1 94 ? -0.999 -12.046 2.520 1.00 96.44 94 GLY A C 1
ATOM 760 O O . GLY A 1 94 ? -1.876 -11.629 3.277 1.00 96.44 94 GLY A O 1
ATOM 761 N N . LEU A 1 95 ? -0.340 -11.238 1.681 1.00 97.06 95 LEU A N 1
ATOM 762 C CA . LEU A 1 95 ? -0.624 -9.802 1.597 1.00 97.06 95 LEU A CA 1
ATOM 763 C C . LEU A 1 95 ? -1.997 -9.511 0.984 1.00 97.06 95 LEU A C 1
ATOM 765 O O . LEU A 1 95 ? -2.676 -8.601 1.452 1.00 97.06 95 LEU A O 1
ATOM 769 N N . MET A 1 96 ? -2.440 -10.304 0.009 1.00 96.69 96 MET A N 1
ATOM 770 C CA . MET A 1 96 ? -3.789 -10.209 -0.548 1.00 96.69 96 MET A CA 1
ATOM 771 C C . MET A 1 96 ? -4.857 -10.516 0.511 1.00 96.69 96 MET A C 1
ATOM 773 O O . MET A 1 96 ? -5.809 -9.752 0.659 1.00 96.69 96 MET A O 1
ATOM 777 N N . ALA A 1 97 ? -4.674 -11.572 1.311 1.00 96.50 97 ALA A N 1
ATOM 778 C CA . ALA A 1 97 ? -5.585 -11.890 2.412 1.00 96.50 97 ALA A CA 1
ATOM 779 C C . ALA A 1 97 ? -5.638 -10.762 3.457 1.00 96.50 97 ALA A C 1
ATOM 781 O O . ALA A 1 97 ? -6.719 -10.344 3.877 1.00 96.50 97 ALA A O 1
ATOM 782 N N . LEU A 1 98 ? -4.479 -10.216 3.838 1.00 96.69 98 LEU A N 1
ATOM 783 C CA . LEU A 1 98 ? -4.399 -9.045 4.713 1.00 96.69 98 LEU A CA 1
ATOM 784 C C . LEU A 1 98 ? -5.155 -7.848 4.130 1.00 96.69 98 LEU A C 1
ATOM 786 O O . LEU A 1 98 ? -5.906 -7.197 4.855 1.00 96.69 98 LEU A O 1
ATOM 790 N N . ALA A 1 99 ? -4.993 -7.580 2.834 1.00 93.50 99 ALA A N 1
ATOM 791 C CA . ALA A 1 99 ? -5.650 -6.467 2.165 1.00 93.50 99 ALA A CA 1
ATOM 792 C C . ALA A 1 99 ? -7.184 -6.610 2.186 1.00 93.50 99 ALA A C 1
ATOM 794 O O . ALA A 1 99 ? -7.893 -5.667 2.536 1.00 93.50 99 ALA A O 1
ATOM 795 N N . MET A 1 100 ? -7.691 -7.818 1.922 1.00 92.06 100 MET A N 1
ATOM 796 C CA . MET A 1 100 ? -9.127 -8.119 1.909 1.00 92.06 100 MET A CA 1
ATOM 797 C C . MET A 1 100 ? -9.781 -8.042 3.298 1.00 92.06 100 MET A C 1
ATOM 799 O O . MET A 1 100 ? -10.918 -7.571 3.412 1.00 92.06 100 MET A O 1
ATOM 803 N N . HIS A 1 101 ? -9.082 -8.495 4.347 1.00 92.81 101 HIS A N 1
ATOM 804 C CA . HIS A 1 101 ? -9.607 -8.545 5.718 1.00 92.81 101 HIS A CA 1
ATOM 805 C C . HIS A 1 101 ? -9.412 -7.243 6.512 1.00 92.81 101 HIS A C 1
ATOM 807 O O . HIS A 1 101 ? -10.205 -6.954 7.409 1.00 92.81 101 HIS A O 1
ATOM 813 N N . CYS A 1 102 ? -8.395 -6.438 6.190 1.00 90.00 102 CYS A N 1
ATOM 814 C CA . CYS A 1 102 ? -8.030 -5.232 6.939 1.00 90.00 102 CYS A CA 1
ATOM 815 C C . CYS A 1 102 ? -8.064 -3.973 6.054 1.00 90.00 102 CYS A C 1
ATOM 817 O O . CYS A 1 102 ? -7.078 -3.253 5.927 1.00 90.00 102 CYS A O 1
ATOM 819 N N . ARG A 1 103 ? -9.219 -3.657 5.458 1.00 84.62 103 ARG A N 1
ATOM 820 C CA . ARG A 1 103 ? -9.364 -2.562 4.469 1.00 84.62 103 ARG A CA 1
ATOM 821 C C . ARG A 1 103 ? -9.083 -1.149 4.999 1.00 84.62 103 ARG A C 1
ATOM 823 O O . ARG A 1 103 ? -8.863 -0.227 4.220 1.00 84.62 103 ARG A O 1
ATOM 830 N N . TYR A 1 104 ? -9.077 -0.973 6.321 1.00 82.25 104 TYR A N 1
ATOM 831 C CA . TYR A 1 104 ? -8.849 0.309 7.000 1.00 82.25 104 TYR A CA 1
ATOM 832 C C . TYR A 1 104 ? -7.397 0.532 7.447 1.00 82.25 104 TYR A C 1
ATOM 834 O O . TYR A 1 104 ? -7.147 1.420 8.268 1.00 82.25 104 TYR A O 1
ATOM 842 N N . LEU A 1 105 ? -6.453 -0.265 6.934 1.00 84.00 105 LEU A N 1
ATOM 843 C CA . LEU A 1 105 ? -5.030 -0.054 7.180 1.00 84.00 105 LEU A CA 1
ATOM 844 C C . LEU A 1 105 ? -4.594 1.333 6.708 1.00 84.00 105 LEU A C 1
ATOM 846 O O . LEU A 1 105 ? -4.867 1.713 5.574 1.00 84.00 105 LEU A O 1
ATOM 850 N N . ASP A 1 106 ? -3.890 2.054 7.579 1.00 83.56 106 ASP A N 1
ATOM 851 C CA . ASP A 1 106 ? -3.216 3.320 7.282 1.00 83.56 106 ASP A CA 1
ATOM 852 C C . ASP A 1 106 ? -1.690 3.163 7.205 1.00 83.56 106 ASP A C 1
ATOM 854 O O . ASP A 1 106 ? -1.020 3.948 6.530 1.00 83.56 106 ASP A O 1
ATOM 858 N N . PHE A 1 107 ? -1.141 2.102 7.799 1.00 86.62 107 PHE A N 1
ATOM 859 C CA . PHE A 1 107 ? 0.279 1.787 7.745 1.00 86.62 107 PHE A CA 1
ATOM 860 C C . PHE A 1 107 ? 0.514 0.297 7.503 1.00 86.62 107 PHE A C 1
ATOM 862 O O . PHE A 1 107 ? 0.033 -0.562 8.250 1.00 86.62 107 PHE A O 1
ATOM 869 N N . LEU A 1 108 ? 1.340 -0.003 6.504 1.00 94.75 108 LEU A N 1
ATOM 870 C CA . LEU A 1 108 ? 1.783 -1.352 6.190 1.00 94.75 108 LEU A CA 1
ATOM 871 C C . LEU A 1 108 ? 3.286 -1.364 5.915 1.00 94.75 108 LEU A C 1
ATOM 873 O O . LEU A 1 108 ? 3.796 -0.671 5.039 1.00 94.75 108 LEU A O 1
ATOM 877 N N . ASN A 1 109 ? 4.003 -2.213 6.638 1.00 94.44 109 ASN A N 1
ATOM 878 C CA . ASN A 1 109 ? 5.411 -2.469 6.391 1.00 94.44 109 ASN A CA 1
ATOM 879 C C . ASN A 1 109 ? 5.632 -3.963 6.182 1.00 94.44 109 ASN A C 1
ATOM 881 O O . ASN A 1 109 ? 5.448 -4.736 7.116 1.00 94.44 109 ASN A O 1
ATOM 885 N N . PHE A 1 110 ? 6.068 -4.359 4.989 1.00 95.00 110 PHE A N 1
ATOM 886 C CA . PHE A 1 110 ? 6.498 -5.730 4.701 1.00 95.00 110 PHE A CA 1
ATOM 887 C C . PHE A 1 110 ? 7.931 -5.784 4.167 1.00 95.00 110 PHE A C 1
ATOM 889 O O . PHE A 1 110 ? 8.317 -6.725 3.475 1.00 95.00 110 PHE A O 1
ATOM 896 N N . GLY A 1 111 ? 8.756 -4.800 4.532 1.00 93.44 111 GLY A N 1
ATOM 897 C CA . GLY A 1 111 ? 10.169 -4.784 4.183 1.00 93.44 111 GLY A CA 1
ATOM 898 C C . GLY A 1 111 ? 10.879 -6.094 4.548 1.00 93.44 111 GLY A C 1
ATOM 899 O O . GLY A 1 111 ? 10.612 -6.724 5.570 1.00 93.44 111 GLY A O 1
ATOM 900 N N . GLY A 1 112 ? 11.771 -6.555 3.679 1.00 90.81 112 GLY A N 1
ATOM 901 C CA . GLY A 1 112 ? 12.497 -7.812 3.829 1.00 90.81 112 GLY A CA 1
ATOM 902 C C . GLY A 1 112 ? 11.675 -9.071 3.524 1.00 90.81 112 GLY A C 1
ATOM 903 O O . GLY A 1 112 ? 12.222 -10.174 3.643 1.00 90.81 112 GLY A O 1
ATOM 904 N N . CYS A 1 113 ? 10.409 -8.960 3.106 1.00 93.25 113 CYS A N 1
ATOM 905 C CA . CYS A 1 113 ? 9.641 -10.089 2.574 1.00 93.25 113 CYS A CA 1
ATOM 906 C C . CYS A 1 113 ? 10.113 -10.402 1.146 1.00 93.25 113 CYS A C 1
ATOM 908 O O . CYS A 1 113 ? 9.737 -9.754 0.176 1.00 93.25 113 CYS A O 1
ATO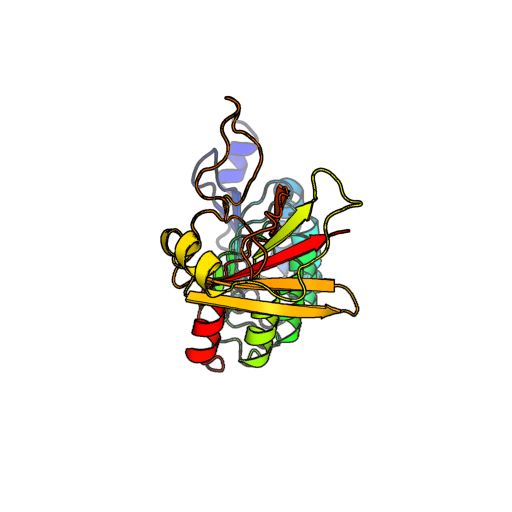M 910 N N . ARG A 1 114 ? 11.005 -11.389 1.010 1.00 91.00 114 ARG A N 1
ATOM 911 C CA . ARG A 1 114 ? 11.741 -11.649 -0.243 1.00 91.00 114 ARG A CA 1
ATOM 912 C C . ARG A 1 114 ? 10.920 -12.364 -1.318 1.00 91.00 114 ARG A C 1
ATOM 914 O O . ARG A 1 114 ? 11.344 -12.371 -2.466 1.00 91.00 114 ARG A O 1
ATOM 921 N N . ARG A 1 115 ? 9.802 -12.995 -0.954 1.00 94.69 115 ARG A N 1
ATOM 922 C CA . ARG A 1 115 ? 8.941 -13.763 -1.874 1.00 94.69 115 ARG A CA 1
ATOM 923 C C . ARG A 1 115 ? 7.715 -12.971 -2.336 1.00 94.69 115 ARG A C 1
ATOM 925 O O . ARG A 1 115 ? 6.941 -13.491 -3.127 1.00 94.69 115 ARG A O 1
ATOM 932 N N . VAL A 1 116 ? 7.568 -11.737 -1.854 1.00 95.62 116 VAL A N 1
ATOM 933 C CA . VAL A 1 116 ? 6.548 -10.787 -2.300 1.00 95.62 116 VAL A CA 1
ATOM 934 C C . VAL A 1 116 ? 7.010 -10.121 -3.591 1.00 95.62 116 VAL A C 1
ATOM 936 O O . VAL A 1 116 ? 8.172 -9.716 -3.697 1.00 95.62 116 VAL A O 1
ATOM 939 N N . THR A 1 117 ? 6.101 -10.018 -4.550 1.00 96.38 117 THR A N 1
ATOM 940 C CA . THR A 1 117 ? 6.311 -9.479 -5.891 1.00 96.38 117 THR A CA 1
ATOM 941 C C . THR A 1 117 ? 5.386 -8.292 -6.165 1.00 96.38 117 THR A C 1
ATOM 943 O O . THR A 1 117 ? 4.598 -7.873 -5.314 1.00 96.38 117 THR A O 1
ATOM 946 N N . ASP A 1 118 ? 5.467 -7.750 -7.379 1.00 95.00 118 ASP A N 1
ATOM 947 C CA . ASP A 1 118 ? 4.581 -6.689 -7.861 1.00 95.00 118 ASP A CA 1
ATOM 948 C C . ASP A 1 118 ? 3.086 -7.062 -7.792 1.00 95.00 118 ASP A C 1
ATOM 950 O O . ASP A 1 118 ? 2.250 -6.172 -7.647 1.00 95.00 118 ASP A O 1
ATOM 954 N N . ALA A 1 119 ? 2.734 -8.355 -7.808 1.00 95.19 119 ALA A N 1
ATOM 955 C CA . ALA A 1 119 ? 1.343 -8.806 -7.709 1.00 95.19 119 ALA A CA 1
ATOM 956 C C . ALA A 1 119 ? 0.682 -8.437 -6.367 1.00 95.19 119 ALA A C 1
ATOM 958 O O . ALA A 1 119 ? -0.511 -8.138 -6.328 1.00 95.19 119 ALA A O 1
ATOM 959 N N . ALA A 1 120 ? 1.438 -8.390 -5.263 1.00 95.06 120 ALA A N 1
ATOM 960 C CA . ALA A 1 120 ? 0.889 -7.927 -3.989 1.00 95.06 120 ALA A CA 1
ATOM 961 C C . ALA A 1 120 ? 0.491 -6.446 -4.025 1.00 95.06 120 ALA A C 1
ATOM 963 O O . ALA A 1 120 ? -0.456 -6.049 -3.343 1.00 95.06 120 ALA A O 1
ATOM 964 N N . LEU A 1 121 ? 1.209 -5.621 -4.799 1.00 92.81 121 LEU A N 1
ATOM 965 C CA . LEU A 1 121 ? 0.928 -4.189 -4.897 1.00 92.81 121 LEU A CA 1
ATOM 966 C C . LEU A 1 121 ? -0.393 -3.905 -5.616 1.00 92.81 121 LEU A C 1
ATOM 968 O O . LEU A 1 121 ? -1.034 -2.906 -5.299 1.00 92.81 121 LEU A O 1
ATOM 972 N N . ASP A 1 122 ? -0.831 -4.797 -6.503 1.00 90.25 122 ASP A N 1
ATOM 973 C CA . ASP A 1 122 ? -2.141 -4.723 -7.151 1.00 90.25 122 ASP A CA 1
ATOM 974 C C . ASP A 1 122 ? -3.277 -4.878 -6.127 1.00 90.25 122 ASP A C 1
ATOM 976 O O . ASP A 1 122 ? -4.076 -3.962 -5.929 1.00 90.25 122 ASP A O 1
ATOM 980 N N . ALA A 1 123 ? -3.261 -5.971 -5.355 1.00 89.69 123 ALA A N 1
ATOM 981 C CA . ALA A 1 123 ? -4.246 -6.225 -4.301 1.00 89.69 123 ALA A CA 1
ATOM 982 C C . ALA A 1 123 ? -4.223 -5.151 -3.197 1.00 89.69 123 ALA A C 1
ATOM 984 O O . ALA A 1 123 ? -5.269 -4.683 -2.742 1.00 89.69 123 ALA A O 1
ATOM 985 N N . ILE A 1 124 ? -3.028 -4.715 -2.779 1.00 91.19 124 ILE A N 1
ATOM 986 C CA . ILE A 1 124 ? -2.873 -3.601 -1.833 1.00 91.19 124 ILE A CA 1
ATOM 987 C C . ILE A 1 124 ? -3.473 -2.326 -2.419 1.00 91.19 124 ILE A C 1
ATOM 989 O O . ILE A 1 124 ? -4.147 -1.583 -1.705 1.00 91.19 124 ILE A O 1
ATOM 993 N N . GLY A 1 125 ? -3.220 -2.054 -3.698 1.00 84.56 125 GLY A N 1
ATOM 994 C CA . GLY A 1 125 ? -3.782 -0.951 -4.464 1.00 84.56 125 GLY A CA 1
ATOM 995 C C . GLY A 1 125 ? -5.306 -0.941 -4.432 1.00 84.56 125 GLY A C 1
ATOM 996 O O . GLY A 1 125 ? -5.894 0.059 -4.016 1.00 84.56 125 GLY A O 1
ATOM 997 N N . GLN A 1 126 ? -5.913 -2.067 -4.775 1.00 83.25 126 GLN A N 1
ATOM 998 C CA . GLN A 1 126 ? -7.354 -2.227 -4.900 1.00 83.25 126 GLN A CA 1
ATOM 999 C C . GLN A 1 126 ? -8.102 -2.163 -3.559 1.00 83.25 126 GLN A C 1
ATOM 1001 O O . GLN A 1 126 ? -9.107 -1.463 -3.452 1.00 83.25 126 GLN A O 1
ATOM 1006 N N . GLU A 1 127 ? -7.616 -2.858 -2.527 1.00 85.06 127 GLU A N 1
ATOM 1007 C CA . GLU A 1 127 ? -8.391 -3.073 -1.294 1.00 85.06 127 GLU A CA 1
ATOM 1008 C C . GLU A 1 127 ? -8.075 -2.060 -0.179 1.00 85.06 127 GLU A C 1
ATOM 1010 O O . GLU A 1 127 ? -8.959 -1.667 0.586 1.00 85.06 127 GLU A O 1
ATOM 1015 N N . LEU A 1 128 ? -6.817 -1.608 -0.058 1.00 83.00 128 LEU A N 1
ATOM 1016 C CA . LEU A 1 128 ? -6.382 -0.754 1.058 1.00 83.00 128 LEU A CA 1
ATOM 1017 C C . LEU A 1 128 ? -6.535 0.734 0.735 1.00 83.00 128 LEU A C 1
ATOM 1019 O O . LEU A 1 128 ? -5.551 1.443 0.515 1.00 83.00 128 LEU A O 1
ATOM 1023 N N . LEU A 1 129 ? -7.775 1.214 0.673 1.00 74.44 129 LEU A N 1
ATOM 1024 C CA . LEU A 1 129 ? -8.098 2.587 0.254 1.00 74.44 129 LEU A CA 1
ATOM 1025 C C . LEU A 1 129 ? -7.603 3.671 1.225 1.00 74.44 129 LEU A C 1
ATOM 1027 O O . LEU A 1 129 ? -7.380 4.806 0.813 1.00 74.44 129 LEU A O 1
ATOM 1031 N N . TYR A 1 130 ? -7.401 3.319 2.497 1.00 75.06 130 TYR A N 1
ATOM 1032 C CA . TYR A 1 130 ? -6.968 4.244 3.552 1.00 75.06 130 TYR A CA 1
ATOM 1033 C C . TYR A 1 130 ? -5.458 4.222 3.817 1.00 75.06 130 TYR A C 1
ATOM 1035 O O . TYR A 1 130 ? -4.996 4.907 4.731 1.00 75.06 130 TYR A O 1
ATOM 1043 N N . LEU A 1 131 ? -4.696 3.443 3.042 1.00 79.69 131 LEU A N 1
ATOM 1044 C CA . LEU A 1 131 ? -3.270 3.257 3.274 1.00 79.69 131 LEU A CA 1
ATOM 1045 C C . LEU A 1 131 ? -2.509 4.554 2.988 1.00 79.69 131 LEU A C 1
ATOM 1047 O O . LEU A 1 131 ? -2.523 5.046 1.861 1.00 79.69 131 LEU A O 1
ATOM 1051 N N . ASP A 1 132 ? -1.831 5.075 4.009 1.00 78.12 132 ASP A N 1
ATOM 1052 C CA . ASP A 1 132 ? -1.038 6.305 3.943 1.00 78.12 132 ASP A CA 1
ATOM 1053 C C . ASP A 1 132 ? 0.459 6.000 3.852 1.00 78.12 132 ASP A C 1
ATOM 1055 O O . ASP A 1 132 ? 1.191 6.709 3.172 1.00 78.12 132 ASP A O 1
ATOM 1059 N N . ASN A 1 133 ? 0.932 4.926 4.490 1.00 82.31 133 ASN A N 1
ATOM 1060 C CA . ASN A 1 133 ? 2.356 4.593 4.543 1.00 82.31 133 ASN A CA 1
ATOM 1061 C C . ASN A 1 133 ? 2.598 3.133 4.154 1.00 82.31 133 ASN A C 1
ATOM 1063 O O . ASN A 1 133 ? 2.059 2.216 4.778 1.00 82.31 133 ASN A O 1
ATOM 1067 N N . LEU A 1 134 ? 3.444 2.929 3.143 1.00 90.88 134 LEU A N 1
ATOM 1068 C CA . LEU A 1 134 ? 3.850 1.619 2.651 1.00 90.88 134 LEU A CA 1
ATOM 1069 C C . LEU A 1 134 ? 5.373 1.495 2.618 1.00 90.88 134 LEU A C 1
ATOM 1071 O O . LEU A 1 134 ? 6.063 2.241 1.927 1.00 90.88 134 LEU A O 1
ATOM 1075 N N . HIS A 1 135 ? 5.913 0.547 3.375 1.00 92.19 135 HIS A N 1
ATOM 1076 C CA . HIS A 1 135 ? 7.357 0.336 3.472 1.00 92.19 135 HIS A CA 1
ATOM 1077 C C . HIS A 1 135 ? 7.746 -0.981 2.795 1.00 92.19 135 HIS A C 1
ATOM 1079 O O . HIS A 1 135 ? 7.246 -2.046 3.171 1.00 92.19 135 HIS A O 1
ATOM 1085 N N . LEU A 1 136 ? 8.660 -0.900 1.824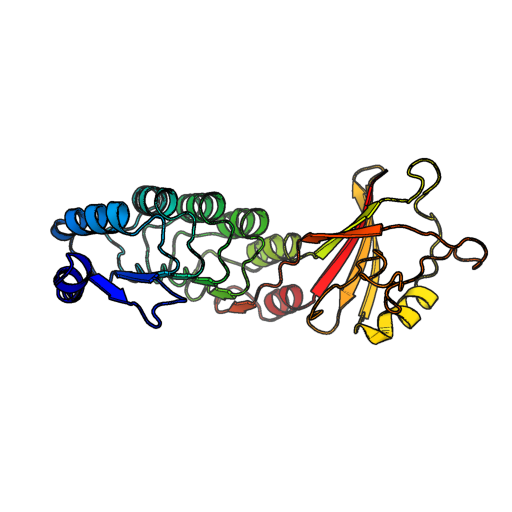 1.00 92.50 136 LEU A N 1
ATOM 1086 C CA . LEU A 1 136 ? 9.026 -1.997 0.917 1.00 92.50 136 LEU A CA 1
ATOM 1087 C C . LEU A 1 136 ? 10.512 -2.385 1.013 1.00 92.50 136 LEU A C 1
ATOM 1089 O O . LEU A 1 136 ? 11.018 -3.153 0.190 1.00 92.50 136 LEU A O 1
ATOM 1093 N N . SER A 1 137 ? 11.253 -1.857 1.991 1.00 91.00 137 SER A N 1
ATOM 1094 C CA . SER A 1 137 ? 12.719 -1.920 1.975 1.00 91.00 137 SER A CA 1
ATOM 1095 C C . SER A 1 137 ? 13.225 -3.353 2.053 1.00 91.00 137 SER A C 1
ATOM 1097 O O . SER A 1 137 ? 12.740 -4.162 2.833 1.00 91.00 137 SER A O 1
ATOM 1099 N N . GLY A 1 138 ? 14.194 -3.708 1.210 1.00 87.94 138 GLY A N 1
ATOM 1100 C CA . GLY A 1 138 ? 14.687 -5.083 1.108 1.00 87.94 138 GLY A CA 1
ATOM 1101 C C . GLY A 1 138 ? 13.731 -6.080 0.429 1.00 87.94 138 GLY A C 1
ATOM 1102 O O . GLY A 1 138 ? 14.043 -7.275 0.408 1.00 87.94 138 GLY A O 1
ATOM 1103 N N . CYS A 1 139 ? 12.601 -5.638 -0.140 1.00 91.62 139 CYS A N 1
ATOM 1104 C CA . CYS A 1 139 ? 11.777 -6.461 -1.034 1.00 91.62 139 CYS A CA 1
ATOM 1105 C C . CYS A 1 139 ? 12.434 -6.525 -2.415 1.00 91.62 139 CYS A C 1
ATOM 1107 O O . CYS A 1 139 ? 12.326 -5.600 -3.212 1.00 91.62 139 CYS A O 1
ATOM 1109 N N . LYS A 1 140 ? 13.150 -7.617 -2.696 1.00 89.50 140 LYS A N 1
ATOM 1110 C CA . LYS A 1 140 ? 13.966 -7.748 -3.915 1.00 89.50 140 LYS A CA 1
ATOM 1111 C C . LYS A 1 140 ? 13.163 -8.014 -5.190 1.00 89.50 140 LYS A C 1
ATOM 1113 O O . LYS A 1 140 ? 13.712 -7.850 -6.270 1.00 89.50 140 LYS A O 1
ATOM 1118 N N . ASN A 1 141 ? 11.912 -8.449 -5.076 1.00 93.56 141 ASN A N 1
ATOM 1119 C CA . ASN A 1 141 ? 11.068 -8.813 -6.219 1.00 93.56 141 ASN A CA 1
ATOM 1120 C C . ASN A 1 141 ? 9.942 -7.803 -6.478 1.00 93.56 141 ASN A C 1
ATOM 1122 O O . ASN A 1 141 ? 9.070 -8.067 -7.297 1.00 93.56 141 ASN A O 1
ATOM 1126 N N . VAL A 1 142 ? 9.991 -6.657 -5.798 1.00 93.44 142 VAL A N 1
ATOM 1127 C CA . VAL A 1 142 ? 9.156 -5.496 -6.099 1.00 93.44 142 VAL A CA 1
ATOM 1128 C C . VAL A 1 142 ? 9.958 -4.545 -6.983 1.00 93.44 142 VAL A C 1
ATOM 1130 O O . VAL A 1 142 ? 11.160 -4.371 -6.773 1.00 93.44 142 VAL A O 1
ATOM 1133 N N . SER A 1 143 ? 9.310 -3.970 -7.988 1.00 93.06 143 SER A N 1
ATOM 1134 C CA . SER A 1 143 ? 9.930 -3.136 -9.011 1.00 93.06 143 SER A CA 1
ATOM 1135 C C . SER A 1 143 ? 9.097 -1.892 -9.325 1.00 93.06 143 SER A C 1
ATOM 1137 O O . SER A 1 143 ? 7.989 -1.698 -8.820 1.00 93.06 143 SER A O 1
ATOM 1139 N N . ASP A 1 144 ? 9.626 -1.051 -10.213 1.00 89.06 144 ASP A N 1
ATOM 1140 C CA . ASP A 1 144 ? 8.901 0.085 -10.785 1.00 89.06 144 ASP A CA 1
ATOM 1141 C C . ASP A 1 144 ? 7.551 -0.304 -11.418 1.00 89.06 144 ASP A C 1
ATOM 1143 O O . ASP A 1 144 ? 6.621 0.503 -11.407 1.00 89.06 144 ASP A O 1
ATOM 1147 N N . ALA A 1 145 ? 7.406 -1.533 -11.930 1.00 90.44 145 ALA A N 1
ATOM 1148 C CA . ALA A 1 145 ? 6.154 -1.995 -12.526 1.00 90.44 145 ALA A CA 1
ATOM 1149 C C . ALA A 1 145 ? 5.035 -2.121 -11.479 1.00 90.44 145 ALA A C 1
ATOM 1151 O O . ALA A 1 145 ? 3.937 -1.604 -11.689 1.00 90.44 145 ALA A O 1
ATOM 1152 N N . GLY A 1 146 ? 5.316 -2.725 -10.321 1.00 89.94 146 GLY A N 1
ATOM 1153 C CA . GLY A 1 146 ? 4.342 -2.817 -9.233 1.00 89.94 146 GLY A CA 1
ATOM 1154 C C . GLY A 1 146 ? 3.989 -1.451 -8.644 1.00 89.94 146 GLY A C 1
ATOM 1155 O O . GLY A 1 146 ? 2.837 -1.192 -8.302 1.00 89.94 146 GLY A O 1
ATOM 1156 N N . ILE A 1 147 ? 4.953 -0.529 -8.600 1.00 87.06 147 ILE A N 1
ATOM 1157 C CA . ILE A 1 147 ? 4.711 0.864 -8.208 1.00 87.06 147 ILE A CA 1
ATOM 1158 C C . ILE A 1 147 ? 3.804 1.589 -9.208 1.00 87.06 147 ILE A C 1
ATOM 1160 O O . ILE A 1 147 ? 2.912 2.334 -8.799 1.00 87.06 147 ILE A O 1
ATOM 1164 N N . ALA A 1 148 ? 3.981 1.351 -10.508 1.00 83.81 148 ALA A N 1
ATOM 1165 C CA . ALA A 1 148 ? 3.113 1.912 -11.537 1.00 83.81 148 ALA A CA 1
ATOM 1166 C C . ALA A 1 148 ? 1.667 1.400 -11.417 1.00 83.81 148 ALA A C 1
ATOM 1168 O O . ALA A 1 148 ? 0.736 2.191 -11.566 1.00 83.81 148 ALA A O 1
ATOM 1169 N N . VAL A 1 149 ? 1.479 0.116 -11.091 1.00 84.75 149 VAL A N 1
ATOM 1170 C CA . VAL A 1 149 ? 0.162 -0.468 -10.779 1.00 84.75 149 VAL A CA 1
ATOM 1171 C C . VAL A 1 149 ? -0.435 0.189 -9.536 1.00 84.75 149 VAL A C 1
ATOM 1173 O O . VAL A 1 149 ? -1.560 0.673 -9.552 1.00 84.75 149 VAL A O 1
ATOM 1176 N N . LEU A 1 150 ? 0.334 0.323 -8.461 1.00 81.62 150 LEU A N 1
ATOM 1177 C CA . LEU A 1 150 ? -0.130 0.987 -7.244 1.00 81.62 150 LEU A CA 1
ATOM 1178 C C . LEU A 1 150 ? -0.588 2.437 -7.503 1.00 81.62 150 LEU A C 1
ATOM 1180 O O . LEU A 1 150 ? -1.583 2.891 -6.932 1.00 81.62 150 LEU A O 1
ATOM 1184 N N . ALA A 1 151 ? 0.085 3.132 -8.427 1.00 76.06 151 ALA A N 1
ATOM 1185 C CA . ALA A 1 151 ? -0.259 4.484 -8.862 1.00 76.06 151 ALA A CA 1
ATOM 1186 C C . ALA A 1 151 ? -1.579 4.575 -9.652 1.00 76.06 151 ALA A C 1
ATOM 1188 O O . ALA A 1 151 ? -2.169 5.655 -9.762 1.00 76.06 151 ALA A O 1
ATOM 1189 N N . THR A 1 152 ? -2.089 3.469 -10.208 1.00 75.25 152 THR A N 1
ATOM 1190 C CA . THR A 1 152 ? -3.429 3.467 -10.816 1.00 75.25 152 THR A CA 1
ATOM 1191 C C . THR A 1 152 ? -4.531 3.519 -9.766 1.00 75.25 152 THR A C 1
ATOM 1193 O O . THR A 1 152 ? -5.596 4.061 -10.049 1.00 75.25 152 THR A O 1
ATOM 1196 N N . TYR A 1 153 ? -4.259 3.034 -8.551 1.00 72.75 153 TYR A N 1
ATOM 1197 C CA . TYR A 1 153 ? -5.203 3.036 -7.432 1.00 72.75 153 TYR A CA 1
ATOM 1198 C C . TYR A 1 153 ? -5.080 4.257 -6.518 1.00 72.75 153 TYR A C 1
ATOM 1200 O O . TYR A 1 153 ? -6.029 4.593 -5.813 1.00 72.75 153 TYR A O 1
ATOM 1208 N N . SER A 1 154 ? -3.945 4.961 -6.537 1.00 60.41 154 SER A N 1
ATOM 1209 C CA . SER A 1 154 ? -3.727 6.211 -5.791 1.00 60.41 154 SER A CA 1
ATOM 1210 C C . SER A 1 154 ? -4.424 7.430 -6.419 1.00 60.41 154 SER A C 1
ATOM 1212 O O . SER A 1 154 ? -3.945 8.562 -6.326 1.00 60.41 154 SER A O 1
ATOM 1214 N N . ARG A 1 155 ? -5.539 7.201 -7.120 1.00 60.75 155 ARG A N 1
ATOM 1215 C CA . ARG A 1 155 ? -6.284 8.217 -7.860 1.00 60.75 155 ARG A CA 1
ATOM 1216 C C . ARG A 1 155 ? -7.519 8.613 -7.086 1.00 60.75 155 ARG A C 1
ATOM 1218 O O . ARG A 1 155 ? -8.269 7.761 -6.612 1.00 60.75 155 ARG A O 1
ATOM 1225 N N . VAL A 1 156 ? -7.737 9.916 -6.974 1.00 54.53 156 VAL A N 1
ATOM 1226 C CA . VAL A 1 156 ? -8.922 10.415 -6.289 1.00 54.53 156 VAL A CA 1
ATOM 1227 C C . VAL A 1 156 ? -10.090 10.398 -7.252 1.00 54.53 156 VAL A C 1
ATOM 1229 O O . VAL A 1 156 ? -10.148 11.275 -8.100 1.00 54.53 156 VAL A O 1
ATOM 1232 N N . LEU A 1 157 ? -10.997 9.430 -7.173 1.00 53.12 157 LEU A N 1
ATOM 1233 C CA . LEU A 1 157 ? -12.160 9.421 -8.059 1.00 53.12 157 LEU A CA 1
ATOM 1234 C C . LEU A 1 157 ? -13.269 10.294 -7.462 1.00 53.12 157 LEU A C 1
ATOM 1236 O O . LEU A 1 157 ? -13.736 10.029 -6.359 1.00 53.12 157 LEU A O 1
ATOM 1240 N N . LEU A 1 158 ? -13.692 11.328 -8.176 1.00 54.25 158 LEU A N 1
ATOM 1241 C CA . LEU A 1 158 ? -14.851 12.151 -7.867 1.00 54.25 158 LEU A CA 1
ATOM 1242 C C . LEU A 1 158 ? -15.960 11.824 -8.850 1.00 54.25 158 LEU A C 1
ATOM 1244 O O . LEU A 1 158 ? -15.800 12.068 -10.039 1.00 54.25 158 LEU A O 1
ATOM 1248 N N . GLN A 1 159 ? -17.081 11.307 -8.374 1.00 53.78 159 GLN A N 1
ATOM 1249 C CA . GLN A 1 159 ? -18.234 11.049 -9.225 1.00 53.78 159 GLN A CA 1
ATOM 1250 C C . GLN A 1 159 ? -19.153 12.259 -9.278 1.00 53.78 159 GLN A C 1
ATOM 1252 O O . GLN A 1 159 ? -19.583 12.740 -8.236 1.00 53.78 159 GLN A O 1
ATOM 1257 N N . LEU A 1 160 ? -19.460 12.712 -10.488 1.00 54.16 160 LEU A N 1
ATOM 1258 C CA . LEU A 1 160 ? -20.493 13.689 -10.787 1.00 54.16 160 LEU A CA 1
ATOM 1259 C C . LEU A 1 160 ? -21.859 12.995 -10.828 1.00 54.16 160 LEU A C 1
ATOM 1261 O O . LEU A 1 160 ? -22.070 12.133 -11.681 1.00 54.16 160 LEU A O 1
ATOM 1265 N N . THR A 1 161 ? -22.768 13.378 -9.930 1.00 54.00 161 THR A N 1
ATOM 1266 C CA . THR A 1 161 ? -24.207 13.114 -10.041 1.00 54.00 161 THR A CA 1
ATOM 1267 C C . THR A 1 161 ? -24.908 14.422 -10.426 1.00 54.00 161 THR A C 1
ATOM 1269 O O . THR A 1 161 ? -24.871 15.393 -9.662 1.00 54.00 161 THR A O 1
ATOM 1272 N N . PRO A 1 162 ? -25.494 14.521 -11.628 1.00 53.34 162 PRO A N 1
ATOM 1273 C CA . PRO A 1 162 ? -26.249 15.707 -12.016 1.00 53.34 162 PRO A CA 1
ATOM 1274 C C . PRO A 1 162 ? -27.497 15.868 -11.140 1.00 53.34 162 PRO A C 1
ATOM 1276 O O . PRO A 1 162 ? -28.084 14.873 -10.721 1.00 53.34 162 PRO A O 1
ATOM 1279 N N . GLU A 1 163 ? -27.929 17.110 -10.906 1.00 54.03 163 GLU A N 1
ATOM 1280 C CA . GLU A 1 163 ? -29.259 17.385 -10.329 1.00 54.03 163 GLU A CA 1
ATOM 1281 C C . GLU A 1 163 ? -30.380 16.843 -11.236 1.00 54.03 163 GLU A C 1
ATOM 1283 O O . GLU A 1 163 ? -31.382 16.352 -10.727 1.00 54.03 163 GLU A O 1
ATOM 1288 N N . ASP A 1 164 ? -30.133 16.800 -12.554 1.00 51.50 164 ASP A N 1
ATOM 1289 C CA . ASP A 1 164 ? -30.983 16.188 -13.578 1.00 51.50 164 ASP A CA 1
ATOM 1290 C C . ASP A 1 164 ? -30.162 15.203 -14.432 1.00 51.50 164 ASP A C 1
ATOM 1292 O O . ASP A 1 164 ? -29.552 15.573 -15.440 1.00 51.50 164 ASP A O 1
ATOM 1296 N N . ALA A 1 165 ? -30.113 13.926 -14.036 1.00 46.88 165 ALA A N 1
ATOM 1297 C CA . ALA A 1 165 ? -29.293 12.891 -14.692 1.00 46.88 165 ALA A CA 1
ATOM 1298 C C . ALA A 1 165 ? -29.539 12.752 -16.213 1.00 46.88 165 ALA A C 1
ATOM 1300 O O . ALA A 1 165 ? -28.660 12.326 -16.959 1.00 46.88 165 ALA A O 1
ATOM 1301 N N . ALA A 1 166 ? -30.710 13.175 -16.699 1.00 50.62 166 ALA A N 1
ATOM 1302 C CA . ALA A 1 166 ? -31.089 13.096 -18.108 1.00 50.62 166 ALA A CA 1
ATOM 1303 C C . ALA A 1 166 ? -30.435 14.157 -19.022 1.00 50.62 166 ALA A C 1
ATOM 1305 O O . ALA A 1 166 ? -30.396 13.955 -20.238 1.00 50.62 166 ALA A O 1
ATOM 1306 N N . SER A 1 167 ? -29.940 15.283 -18.488 1.00 50.78 167 SER A N 1
ATOM 1307 C CA . SER A 1 167 ? -29.467 16.421 -19.301 1.00 50.78 167 SER A CA 1
ATOM 1308 C C . SER A 1 167 ? -27.945 16.583 -19.332 1.00 50.78 167 SER A C 1
ATOM 1310 O O . SER A 1 167 ? -27.411 17.217 -20.247 1.00 50.78 167 SER A O 1
ATOM 1312 N N . PHE A 1 168 ? -27.222 15.986 -18.380 1.00 45.47 168 PHE A N 1
ATOM 1313 C CA . PHE A 1 168 ? -25.772 16.129 -18.306 1.00 45.47 168 PHE A CA 1
ATOM 1314 C C . PHE A 1 168 ? -25.078 15.307 -19.398 1.00 45.47 168 PHE A C 1
ATOM 1316 O O . PHE A 1 168 ? -24.960 14.081 -19.330 1.00 45.47 168 PHE A O 1
ATOM 1323 N N . ARG A 1 169 ? -24.562 16.000 -20.414 1.00 52.66 169 ARG A N 1
ATOM 1324 C CA . ARG A 1 169 ? -23.656 15.428 -21.412 1.00 52.66 169 ARG A CA 1
ATOM 1325 C C . ARG A 1 169 ? -22.237 15.875 -21.108 1.00 52.66 169 ARG A C 1
ATOM 1327 O O . ARG A 1 169 ? -21.996 17.056 -20.890 1.00 52.66 169 ARG A O 1
ATOM 1334 N N . VAL A 1 170 ? -21.300 14.927 -21.121 1.00 52.41 170 VAL A N 1
ATOM 1335 C CA . VAL A 1 170 ? -19.871 15.246 -21.052 1.00 52.41 170 VAL A CA 1
ATOM 1336 C C . VAL A 1 170 ? -19.533 16.106 -22.277 1.00 52.41 170 VAL A C 1
ATOM 1338 O O . VAL A 1 170 ? -19.751 15.633 -23.396 1.00 52.41 170 VAL A O 1
ATOM 1341 N N . PRO A 1 171 ? -19.066 17.355 -22.104 1.00 51.44 171 PRO A N 1
ATOM 1342 C CA . PRO A 1 171 ? -18.720 18.210 -23.232 1.00 51.44 171 PRO A CA 1
ATOM 1343 C C . PRO A 1 171 ? -17.619 17.562 -24.078 1.00 51.44 171 PRO A C 1
ATOM 1345 O O . PRO A 1 171 ? -16.577 17.185 -23.545 1.00 51.44 171 PRO A O 1
ATOM 1348 N N . GLN A 1 172 ? -17.841 17.454 -25.394 1.00 52.47 172 GLN A N 1
ATOM 1349 C CA . GLN A 1 172 ? -16.807 17.012 -26.343 1.00 52.47 172 GLN A CA 1
ATOM 1350 C C . GLN A 1 172 ? -15.668 18.040 -26.460 1.00 52.47 172 GLN A C 1
ATOM 1352 O O . GLN A 1 172 ? -14.522 17.665 -26.687 1.00 52.47 172 GLN A O 1
ATOM 1357 N N . GLU A 1 173 ? -15.975 19.324 -26.240 1.00 56.06 173 GLU A N 1
ATOM 1358 C CA . GLU A 1 173 ? -15.028 20.439 -26.273 1.00 56.06 173 GLU A CA 1
ATOM 1359 C C . GLU A 1 173 ? -15.072 21.194 -24.937 1.00 56.06 173 GLU A C 1
ATOM 1361 O O . GLU A 1 173 ? -16.101 21.747 -24.540 1.00 56.06 173 GLU A O 1
ATOM 1366 N N . PHE A 1 174 ? -13.955 21.182 -24.209 1.00 60.22 174 PHE A N 1
ATOM 1367 C CA . PHE A 1 174 ? -13.854 21.709 -22.848 1.00 60.22 174 PHE A CA 1
ATOM 1368 C C . PHE A 1 174 ? -12.732 22.749 -22.734 1.00 60.22 174 PHE A C 1
ATOM 1370 O O . PHE A 1 174 ? -11.602 22.490 -23.158 1.00 60.22 174 PHE A O 1
ATOM 1377 N N . ASP A 1 175 ? -13.004 23.901 -22.105 1.00 64.19 175 ASP A N 1
ATOM 1378 C CA . ASP A 1 175 ? -11.975 24.918 -21.849 1.00 64.19 175 ASP A CA 1
ATOM 1379 C C . ASP A 1 175 ? -11.090 24.541 -20.644 1.00 64.19 175 ASP A C 1
ATOM 1381 O O . ASP A 1 175 ? -11.315 24.895 -19.479 1.00 64.19 175 ASP A O 1
ATOM 1385 N N . LEU A 1 176 ? -10.005 23.832 -20.958 1.00 61.50 176 LEU A N 1
ATOM 1386 C CA . LEU A 1 176 ? -8.954 23.470 -20.009 1.00 61.50 176 LEU A CA 1
ATOM 1387 C C . LEU A 1 176 ? -8.249 24.692 -19.399 1.00 61.50 176 LEU A C 1
ATOM 1389 O O . LEU A 1 176 ? -7.711 24.588 -18.293 1.00 61.50 176 LEU A O 1
ATOM 1393 N N . HIS A 1 177 ? -8.194 25.826 -20.103 1.00 63.75 177 HIS A N 1
ATOM 1394 C CA . HIS A 1 177 ? -7.508 27.028 -19.640 1.00 63.75 177 HIS A CA 1
ATOM 1395 C C . HIS A 1 177 ? -8.298 27.703 -18.515 1.00 63.75 177 HIS A C 1
ATOM 1397 O O . HIS A 1 177 ? -7.732 27.964 -17.447 1.00 63.75 177 HIS A O 1
ATOM 1403 N N . HIS A 1 178 ? -9.605 27.902 -18.703 1.00 61.66 178 HIS A N 1
ATOM 1404 C CA . HIS A 1 178 ? -10.471 28.494 -17.683 1.00 61.66 178 HIS A CA 1
ATOM 1405 C C . HIS A 1 178 ? -10.592 27.615 -16.430 1.00 61.66 178 HIS A C 1
ATOM 1407 O O . HIS A 1 178 ? -10.538 28.109 -15.303 1.00 61.66 178 HIS A O 1
ATOM 1413 N N . MET A 1 179 ? -10.667 26.289 -16.572 1.00 57.00 179 MET A N 1
ATOM 1414 C CA . MET A 1 179 ? -10.713 25.430 -15.384 1.00 57.00 179 MET A CA 1
ATOM 1415 C C . MET A 1 179 ? -9.386 25.434 -14.610 1.00 57.00 179 MET A C 1
ATOM 1417 O O . MET A 1 179 ? -9.386 25.463 -13.375 1.00 57.00 179 MET A O 1
ATOM 1421 N N . LYS A 1 180 ? -8.240 25.462 -15.307 1.00 58.81 180 LYS A N 1
ATOM 1422 C CA . LYS A 1 180 ? -6.926 25.591 -14.656 1.00 58.81 180 LYS A CA 1
ATOM 1423 C C . LYS A 1 180 ? -6.837 26.863 -13.817 1.00 58.81 180 LYS A C 1
ATOM 1425 O O . LYS A 1 180 ? -6.309 26.794 -12.712 1.00 58.81 180 LYS A O 1
ATOM 1430 N N . THR A 1 181 ? -7.349 28.006 -14.286 1.00 61.22 181 THR A N 1
ATOM 1431 C CA . THR A 1 181 ? -7.302 29.265 -13.517 1.00 61.22 181 THR A CA 1
ATOM 1432 C C . THR A 1 181 ? -8.138 29.200 -12.238 1.00 61.22 181 THR A C 1
ATOM 1434 O O . THR A 1 181 ? -7.662 29.663 -11.200 1.00 61.22 181 THR A O 1
ATOM 1437 N N . GLN A 1 182 ? -9.304 28.546 -12.259 1.00 58.31 182 GLN A N 1
ATOM 1438 C CA . GLN A 1 182 ? -10.118 28.299 -11.057 1.00 58.31 182 GLN A CA 1
ATOM 1439 C C . GLN A 1 182 ? -9.413 27.358 -10.064 1.00 58.31 182 GLN A C 1
ATOM 1441 O O . GLN A 1 182 ? -9.397 27.607 -8.854 1.00 58.31 182 GLN A O 1
ATOM 1446 N N . LEU A 1 183 ? -8.765 26.307 -10.576 1.00 58.44 183 LEU A N 1
ATOM 1447 C CA . LEU A 1 183 ? -8.053 25.308 -9.775 1.00 58.44 183 LEU A CA 1
ATOM 1448 C C . LEU A 1 183 ? -6.652 25.744 -9.309 1.00 58.44 183 LEU A C 1
ATOM 1450 O O . LEU A 1 183 ? -6.052 25.035 -8.501 1.00 58.44 183 LEU A O 1
ATOM 1454 N N . ARG A 1 184 ? -6.126 26.909 -9.729 1.00 58.25 184 ARG A N 1
ATOM 1455 C CA . ARG A 1 184 ? -4.857 27.465 -9.198 1.00 58.25 184 ARG A CA 1
ATOM 1456 C C . ARG A 1 184 ? -4.867 27.575 -7.671 1.00 58.25 184 ARG A C 1
ATOM 1458 O O . ARG A 1 184 ? -3.832 27.393 -7.044 1.00 58.25 184 ARG A O 1
ATOM 1465 N N . LYS A 1 185 ? -6.041 27.803 -7.067 1.00 59.91 185 LYS A N 1
ATOM 1466 C CA . LYS A 1 185 ? -6.234 27.827 -5.604 1.00 59.91 185 LYS A CA 1
ATOM 1467 C C . LYS A 1 185 ? -5.992 26.468 -4.926 1.00 59.91 185 LYS A C 1
ATOM 1469 O O . LYS A 1 185 ? -5.802 26.435 -3.716 1.00 59.91 185 LYS A O 1
ATOM 1474 N N . PHE A 1 186 ? -5.990 25.379 -5.694 1.00 55.72 186 PHE A N 1
ATOM 1475 C CA . PHE A 1 186 ? -5.764 24.008 -5.237 1.00 55.72 186 PHE A CA 1
ATOM 1476 C C . PHE A 1 186 ? -4.414 23.423 -5.668 1.00 55.72 186 PHE A C 1
ATOM 1478 O O . PHE A 1 186 ? -4.179 22.258 -5.386 1.00 55.72 186 PHE A O 1
ATOM 1485 N N . ASP A 1 187 ? -3.533 24.194 -6.319 1.00 66.81 187 ASP A N 1
ATOM 1486 C CA . ASP A 1 187 ? -2.253 23.710 -6.875 1.00 66.81 187 ASP A CA 1
ATOM 1487 C C . ASP A 1 187 ? -2.422 22.636 -7.973 1.00 66.81 187 ASP A C 1
ATOM 1489 O O . ASP A 1 187 ? -1.667 21.672 -8.065 1.00 66.81 187 ASP A O 1
ATOM 1493 N N . CYS A 1 188 ? -3.444 22.771 -8.826 1.00 67.88 188 CYS A N 1
ATOM 1494 C CA . CYS A 1 188 ? -3.609 21.903 -9.995 1.00 67.88 188 CYS A CA 1
ATOM 1495 C C . CYS A 1 188 ? -2.616 22.292 -11.107 1.00 67.88 188 CYS A C 1
ATOM 1497 O O . CYS A 1 188 ? -2.735 23.351 -11.726 1.00 67.88 188 CYS A O 1
ATOM 1499 N N . LYS A 1 189 ? -1.644 21.417 -11.383 1.00 70.38 189 LYS A N 1
ATOM 1500 C CA . LYS A 1 189 ? -0.615 21.559 -12.424 1.00 70.38 189 LYS A CA 1
ATOM 1501 C C . LYS A 1 189 ? -1.119 21.190 -13.817 1.00 70.38 189 LYS A C 1
ATOM 1503 O O . LYS A 1 189 ? -0.699 21.784 -14.811 1.00 70.38 189 LYS A O 1
ATOM 1508 N N . ARG A 1 190 ? -1.996 20.189 -13.921 1.00 71.06 190 ARG A N 1
ATOM 1509 C CA . ARG A 1 190 ? -2.463 19.664 -15.211 1.00 71.06 190 ARG A CA 1
ATOM 1510 C C . ARG A 1 190 ? -3.917 19.236 -15.128 1.00 71.06 190 ARG A C 1
ATOM 1512 O O . ARG A 1 190 ? -4.347 18.680 -14.135 1.00 71.06 190 ARG A O 1
ATOM 1519 N N . VAL A 1 191 ? -4.639 19.459 -16.216 1.00 66.69 191 VAL A N 1
ATOM 1520 C CA . VAL A 1 191 ? -5.953 18.874 -16.468 1.00 66.69 191 VAL A CA 1
ATOM 1521 C C . VAL A 1 191 ? -5.839 18.124 -17.787 1.00 66.69 191 VAL A C 1
ATOM 1523 O O . VAL A 1 191 ? -5.290 18.675 -18.744 1.00 66.69 191 VAL A O 1
ATOM 1526 N N . ALA A 1 192 ? -6.304 16.883 -17.827 1.00 67.00 192 ALA A N 1
ATOM 1527 C CA . ALA A 1 192 ? -6.380 16.062 -19.023 1.00 67.00 192 ALA A CA 1
ATOM 1528 C C . ALA A 1 192 ? -7.755 15.399 -19.109 1.00 67.00 192 ALA A C 1
ATOM 1530 O O . ALA A 1 192 ? -8.335 15.040 -18.093 1.00 67.00 192 ALA A O 1
ATOM 1531 N N . TYR A 1 193 ? -8.251 15.215 -20.322 1.00 67.94 193 TYR A N 1
ATOM 1532 C CA . TYR A 1 193 ? -9.427 14.400 -20.590 1.00 67.94 193 TYR A CA 1
ATOM 1533 C C . TYR A 1 193 ? -8.988 12.989 -20.993 1.00 67.94 193 TYR A C 1
ATOM 1535 O O . TYR A 1 193 ? -7.974 12.838 -21.680 1.00 67.94 193 TYR A O 1
ATOM 1543 N N . ARG A 1 194 ? -9.715 11.963 -20.547 1.00 65.50 194 ARG A N 1
ATOM 1544 C CA . ARG A 1 194 ? -9.438 10.557 -20.861 1.00 65.50 194 ARG A CA 1
ATOM 1545 C C . ARG A 1 194 ? -10.741 9.775 -20.997 1.00 65.50 194 ARG A C 1
ATOM 1547 O O . ARG A 1 194 ? -11.591 9.851 -20.121 1.00 65.50 194 ARG A O 1
ATOM 1554 N N . GLU A 1 195 ? -10.859 8.962 -22.038 1.00 65.38 195 GLU A N 1
ATOM 1555 C CA . GLU A 1 195 ? -11.880 7.914 -22.120 1.00 65.38 195 GLU A CA 1
ATOM 1556 C C . GLU A 1 195 ? -11.331 6.638 -21.461 1.00 65.38 195 GLU A C 1
ATOM 1558 O O . GLU A 1 195 ? -10.306 6.107 -21.890 1.00 65.38 195 GLU A O 1
ATOM 1563 N N . ALA A 1 196 ? -11.936 6.212 -20.350 1.00 60.38 196 ALA A N 1
ATOM 1564 C CA . ALA A 1 196 ? -11.479 5.063 -19.563 1.00 60.38 196 ALA A CA 1
ATOM 1565 C C . ALA A 1 196 ? -12.033 3.731 -20.095 1.00 60.38 196 ALA A C 1
ATOM 1567 O O . ALA A 1 196 ? -11.349 2.711 -20.030 1.00 60.38 196 ALA A O 1
ATOM 1568 N N . ALA A 1 197 ? -13.245 3.765 -20.649 1.00 61.50 197 ALA A N 1
ATOM 1569 C CA . ALA A 1 197 ? -13.920 2.688 -21.366 1.00 61.50 197 ALA A CA 1
ATOM 1570 C C . ALA A 1 197 ? -14.874 3.318 -22.403 1.00 61.50 197 ALA A C 1
ATOM 1572 O O . ALA A 1 197 ? -15.169 4.506 -22.273 1.00 61.50 197 ALA A O 1
ATOM 1573 N N . PRO A 1 198 ? -15.377 2.573 -23.407 1.00 67.19 198 PRO A N 1
ATOM 1574 C CA . PRO A 1 198 ? -16.316 3.11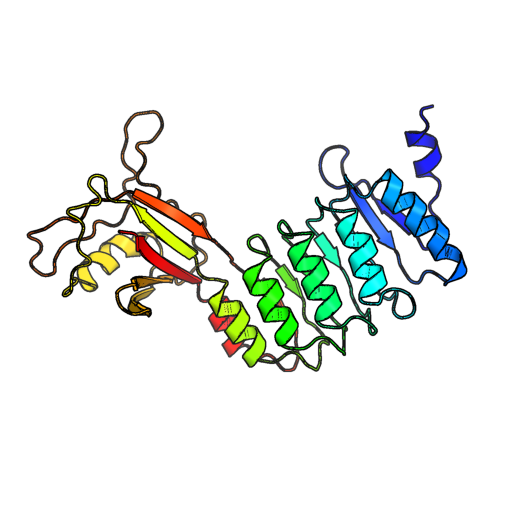8 -24.387 1.00 67.19 198 PRO A CA 1
ATOM 1575 C C . PRO A 1 198 ? -17.516 3.799 -23.711 1.00 67.19 198 PRO A C 1
ATOM 1577 O O . PRO A 1 198 ? -18.317 3.143 -23.045 1.00 67.19 198 PRO A O 1
ATOM 1580 N N . GLY A 1 199 ? -17.621 5.121 -23.863 1.00 60.25 199 GLY A N 1
ATOM 1581 C CA . GLY A 1 199 ? -18.683 5.934 -23.252 1.00 60.25 199 GLY A CA 1
ATOM 1582 C C . GLY A 1 199 ? -18.474 6.326 -21.782 1.00 60.25 199 GLY A C 1
ATOM 1583 O O . GLY A 1 199 ? -19.340 6.996 -21.215 1.00 60.25 199 GLY A O 1
ATOM 1584 N N . ASP A 1 200 ? -17.344 5.954 -21.178 1.00 57.16 200 ASP A N 1
ATOM 1585 C CA . ASP A 1 200 ? -16.940 6.338 -19.827 1.00 57.16 200 ASP A CA 1
ATOM 1586 C C . ASP A 1 200 ? -15.807 7.365 -19.878 1.00 57.16 200 ASP A C 1
ATOM 1588 O O . ASP A 1 200 ? -14.652 7.062 -20.197 1.00 57.16 200 ASP A O 1
ATOM 1592 N N . HIS A 1 201 ? -16.158 8.612 -19.586 1.00 61.72 201 HIS A N 1
ATOM 1593 C CA . HIS A 1 201 ? -15.274 9.753 -19.758 1.00 61.72 201 HIS A CA 1
ATOM 1594 C C . HIS A 1 201 ? -14.863 10.342 -18.408 1.00 61.72 201 HIS A C 1
ATOM 1596 O O . HIS A 1 201 ? -15.690 10.589 -17.526 1.00 61.72 201 HIS A O 1
ATOM 1602 N N . GLU A 1 202 ? -13.568 10.615 -18.273 1.00 60.62 202 GLU A N 1
ATOM 1603 C CA . GLU A 1 202 ? -12.943 11.101 -17.050 1.00 60.62 202 GLU A CA 1
ATOM 1604 C C . GLU A 1 202 ? -12.126 12.379 -17.303 1.00 60.62 202 GLU A C 1
ATOM 1606 O O . GLU A 1 202 ? -11.383 12.496 -18.281 1.00 60.62 202 GLU A O 1
ATOM 1611 N N . LEU A 1 203 ? -12.189 13.322 -16.363 1.00 63.25 203 LEU A N 1
ATOM 1612 C CA . LEU A 1 203 ? -11.273 14.460 -16.269 1.00 63.25 203 LEU A CA 1
ATOM 1613 C C . LEU A 1 203 ? -10.199 14.160 -15.226 1.00 63.25 203 LEU A C 1
ATOM 1615 O O . LEU A 1 203 ? -10.482 14.064 -14.042 1.00 63.25 203 LEU A O 1
ATOM 1619 N N . VAL A 1 204 ? -8.943 14.056 -15.634 1.00 64.25 204 VAL A N 1
ATOM 1620 C CA . VAL A 1 204 ? -7.801 13.823 -14.747 1.00 64.25 204 VAL A CA 1
ATOM 1621 C C . VAL A 1 204 ? -7.125 15.151 -14.401 1.00 64.25 204 VAL A C 1
ATOM 1623 O O . VAL A 1 204 ? -6.523 15.802 -15.253 1.00 64.25 204 VAL A O 1
ATOM 1626 N N . LEU A 1 205 ? -7.199 15.545 -13.138 1.00 66.69 205 LEU A N 1
ATOM 1627 C CA . LEU A 1 205 ? -6.516 16.677 -12.523 1.00 66.69 205 LEU A CA 1
ATOM 1628 C C . LEU A 1 205 ? -5.220 16.188 -11.860 1.00 66.69 205 LEU A C 1
ATOM 1630 O O . LEU A 1 205 ? -5.246 15.235 -11.091 1.00 66.69 205 LEU A O 1
ATOM 1634 N N . SER A 1 206 ? -4.092 16.843 -12.103 1.00 65.38 206 SER A N 1
ATOM 1635 C CA . SER A 1 206 ? -2.811 16.557 -11.447 1.00 65.38 206 SER A CA 1
ATOM 1636 C C . SER A 1 206 ? -2.430 17.722 -10.551 1.00 65.38 206 SER A C 1
ATOM 1638 O O . SER A 1 206 ? -2.405 18.855 -11.028 1.00 65.38 206 SER A O 1
ATOM 1640 N N . PHE A 1 207 ? -2.073 17.463 -9.298 1.00 65.50 207 PHE A N 1
ATOM 1641 C CA . PHE A 1 207 ? -1.740 18.484 -8.309 1.00 65.50 207 PHE A CA 1
ATOM 1642 C C . PHE A 1 207 ? -0.251 18.495 -7.974 1.00 65.50 207 PHE A C 1
ATOM 1644 O O . PHE A 1 207 ? 0.413 17.460 -7.974 1.00 65.50 207 PHE A O 1
ATOM 1651 N N . GLY A 1 208 ? 0.279 19.687 -7.704 1.00 60.69 208 GLY A N 1
ATOM 1652 C CA . GLY A 1 208 ? 1.662 19.897 -7.291 1.00 60.69 208 GLY A CA 1
ATOM 1653 C C . GLY A 1 208 ? 1.954 19.529 -5.844 1.00 60.69 208 GLY A C 1
ATOM 1654 O O . GLY A 1 208 ? 3.104 19.248 -5.513 1.00 60.69 208 GLY A O 1
ATOM 1655 N N . SER A 1 209 ? 0.918 19.493 -5.013 1.00 60.47 209 SER A N 1
ATOM 1656 C CA . SER A 1 209 ? 0.978 19.193 -3.593 1.00 60.47 209 SER A CA 1
ATOM 1657 C C . SER A 1 209 ? -0.239 18.374 -3.178 1.00 60.47 209 SER A C 1
ATOM 1659 O O . SER A 1 209 ? -1.258 18.333 -3.871 1.00 60.47 209 SER A O 1
ATOM 1661 N N . ARG A 1 210 ? -0.116 17.692 -2.034 1.00 57.62 210 ARG A N 1
ATOM 1662 C CA . ARG A 1 210 ? -1.164 16.831 -1.482 1.00 57.62 210 ARG A CA 1
ATOM 1663 C C . ARG A 1 210 ? -2.433 17.656 -1.244 1.00 57.62 210 ARG A C 1
ATOM 1665 O O . ARG A 1 210 ? -2.400 18.544 -0.384 1.00 57.62 210 ARG A O 1
ATOM 1672 N N . PRO A 1 211 ? -3.556 17.376 -1.932 1.00 53.34 211 PRO A N 1
ATOM 1673 C CA . PRO A 1 211 ? -4.790 18.089 -1.656 1.00 53.34 211 PRO A CA 1
ATOM 1674 C C . PRO A 1 211 ? -5.274 17.677 -0.260 1.00 53.34 211 PRO A C 1
ATOM 1676 O O . PRO A 1 211 ? -5.720 16.553 -0.046 1.00 53.34 211 PRO A O 1
ATOM 1679 N N . LYS A 1 212 ? -5.129 18.583 0.719 1.00 45.22 212 LYS A N 1
ATOM 1680 C CA . LYS A 1 212 ? -5.384 18.320 2.155 1.00 45.22 212 LYS A CA 1
ATOM 1681 C C . LYS A 1 212 ? -6.830 17.926 2.468 1.00 45.22 212 LYS A C 1
ATOM 1683 O O . LYS A 1 212 ? -7.104 17.341 3.506 1.00 45.22 212 LYS A O 1
ATOM 1688 N N . ALA A 1 213 ? -7.731 18.234 1.555 1.00 43.88 213 ALA A N 1
ATOM 1689 C CA . ALA A 1 213 ? -9.065 17.694 1.458 1.00 43.88 213 ALA A CA 1
ATOM 1690 C C . ALA A 1 213 ? -9.478 17.987 0.024 1.00 43.88 213 ALA A C 1
ATOM 1692 O O . ALA A 1 213 ? -9.538 19.156 -0.362 1.00 43.88 213 ALA A O 1
ATOM 1693 N N . VAL A 1 214 ? -9.776 16.976 -0.785 1.00 48.44 214 VAL A N 1
ATOM 1694 C CA . VAL A 1 214 ? -10.586 17.240 -1.975 1.00 48.44 214 VAL A CA 1
ATOM 1695 C C . VAL A 1 214 ? -12.017 17.434 -1.473 1.00 48.44 214 VAL A C 1
ATOM 1697 O O . VAL A 1 214 ? -12.877 16.565 -1.562 1.00 48.44 214 VAL A O 1
ATOM 1700 N N . GLY A 1 215 ? -12.238 18.595 -0.854 1.00 42.78 215 GLY A N 1
ATOM 1701 C CA . GLY A 1 215 ? -13.536 19.168 -0.535 1.00 42.78 215 GLY A CA 1
ATOM 1702 C C . GLY A 1 215 ? -14.182 19.690 -1.811 1.00 42.78 215 GLY A C 1
ATOM 1703 O O . GLY A 1 215 ? -14.529 20.861 -1.897 1.00 42.78 215 GLY A O 1
ATOM 1704 N N . LEU A 1 216 ? -14.298 18.833 -2.823 1.00 45.31 216 LEU A N 1
ATOM 1705 C CA . LEU A 1 216 ? -15.205 19.033 -3.943 1.00 45.31 216 LEU A CA 1
ATOM 1706 C C . LEU A 1 216 ? -16.518 18.392 -3.532 1.00 45.31 216 LEU A C 1
ATOM 1708 O O . LEU A 1 216 ? -16.838 17.285 -3.924 1.00 45.31 216 LEU A O 1
ATOM 1712 N N . TRP A 1 217 ? -17.177 19.020 -2.568 1.00 41.69 217 TRP A N 1
ATOM 1713 C CA . TRP A 1 217 ? -18.491 18.616 -2.101 1.00 41.69 217 TRP A CA 1
ATOM 1714 C C . TRP A 1 217 ? -19.367 19.798 -2.485 1.00 41.69 217 TRP A C 1
ATOM 1716 O O . TRP A 1 217 ? -19.113 20.923 -2.043 1.00 41.69 217 TRP A O 1
ATOM 1726 N N . CYS A 1 218 ? -20.322 19.561 -3.382 1.00 44.72 218 CYS A N 1
ATOM 1727 C CA . CYS A 1 218 ? -21.269 20.579 -3.833 1.00 44.72 218 CYS A CA 1
ATOM 1728 C C . CYS A 1 218 ? -22.580 20.518 -3.037 1.00 44.72 218 CYS A C 1
ATOM 1730 O O . CYS A 1 218 ? -23.600 21.020 -3.491 1.00 44.72 218 CYS A O 1
ATOM 1732 N N . THR A 1 219 ? -22.583 19.910 -1.848 1.00 43.56 219 THR A N 1
ATOM 1733 C CA . THR A 1 219 ? -23.692 20.136 -0.925 1.00 43.56 219 THR A CA 1
ATOM 1734 C C 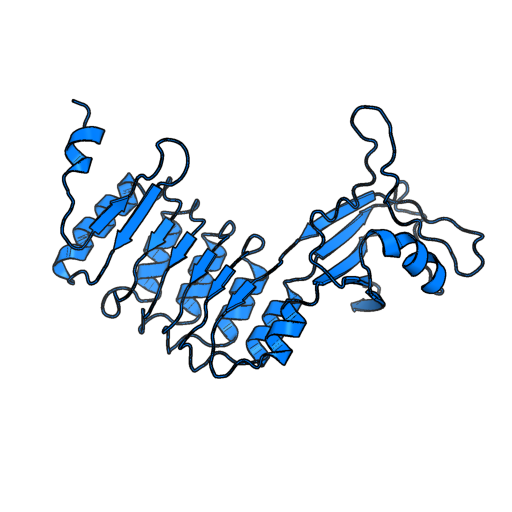. THR A 1 219 ? -23.559 21.541 -0.371 1.00 43.56 219 THR A C 1
ATOM 1736 O O . THR A 1 219 ? -22.466 21.975 0.010 1.00 43.56 219 THR A O 1
ATOM 1739 N N . LEU A 1 220 ? -24.685 22.243 -0.305 1.00 49.09 220 LEU A N 1
ATOM 1740 C CA . LEU A 1 220 ? -24.797 23.405 0.554 1.00 49.09 220 LEU A CA 1
ATOM 1741 C C . LEU A 1 220 ? -24.313 23.000 1.954 1.00 49.09 220 LEU A C 1
ATOM 1743 O O . LEU A 1 220 ? -24.630 21.905 2.427 1.00 49.09 220 LEU A O 1
ATOM 1747 N N . ASP A 1 221 ? -23.505 23.834 2.606 1.00 48.25 221 ASP A N 1
ATOM 1748 C CA . ASP A 1 221 ? -23.202 23.598 4.016 1.00 48.25 221 ASP A CA 1
ATOM 1749 C C . ASP A 1 221 ? -24.507 23.591 4.840 1.00 48.25 221 ASP A C 1
ATOM 1751 O O . ASP A 1 221 ? -25.584 23.918 4.337 1.00 48.25 221 ASP A O 1
ATOM 1755 N N . SER A 1 222 ? -24.446 23.258 6.130 1.00 42.22 222 SER A N 1
ATOM 1756 C CA . SER A 1 222 ? -25.629 23.266 7.012 1.00 42.22 222 SER A CA 1
ATOM 1757 C C . SER A 1 222 ? -26.368 24.617 7.083 1.00 42.22 222 SER A C 1
ATOM 1759 O O . SER A 1 222 ? -27.413 24.709 7.721 1.00 42.22 222 SER A O 1
ATOM 1761 N N . LYS A 1 223 ? -25.837 25.666 6.437 1.00 53.50 223 LYS A N 1
ATOM 1762 C CA . LYS A 1 223 ? -26.397 27.012 6.314 1.00 53.50 223 LYS A CA 1
ATOM 1763 C C . LYS A 1 223 ? -26.802 27.371 4.879 1.00 53.50 223 LYS A C 1
ATOM 1765 O O . LYS A 1 223 ? -27.013 28.549 4.602 1.00 53.50 223 LYS A O 1
ATOM 1770 N N . GLY A 1 224 ? -26.888 26.411 3.960 1.00 55.31 224 GLY A N 1
ATOM 1771 C CA . GLY A 1 224 ? -27.329 26.700 2.598 1.00 55.31 224 GLY A CA 1
ATOM 1772 C C . GLY A 1 224 ? -26.254 27.346 1.711 1.00 55.31 224 GLY A C 1
ATOM 1773 O O . GLY A 1 224 ? -26.600 27.926 0.688 1.00 55.31 224 GLY A O 1
ATOM 1774 N N . ARG A 1 225 ? -24.963 27.328 2.081 1.00 55.88 225 ARG A N 1
ATOM 1775 C CA . ARG A 1 225 ? -23.906 28.011 1.310 1.00 55.88 225 ARG A CA 1
ATOM 1776 C C . ARG A 1 225 ? -23.170 27.040 0.402 1.00 55.88 225 ARG A C 1
ATOM 1778 O O . ARG A 1 225 ? -22.615 26.047 0.869 1.00 55.88 225 ARG A O 1
ATOM 1785 N N . GLN A 1 226 ? -23.106 27.365 -0.888 1.00 58.12 226 GLN A N 1
ATOM 1786 C CA . GLN A 1 226 ? -22.270 26.633 -1.835 1.00 58.12 226 GLN A CA 1
ATOM 1787 C C . GLN A 1 226 ? -20.789 26.790 -1.488 1.00 58.12 226 GLN A C 1
ATOM 1789 O O . GLN A 1 226 ? -20.306 27.865 -1.113 1.00 58.12 226 GLN A O 1
ATOM 1794 N N . ASN A 1 227 ? -20.044 25.705 -1.662 1.00 53.97 227 ASN A N 1
ATOM 1795 C CA . ASN A 1 227 ? -18.603 25.726 -1.526 1.00 53.97 227 ASN A CA 1
ATOM 1796 C C . ASN A 1 227 ? -17.986 26.569 -2.657 1.00 53.97 227 ASN A C 1
ATOM 1798 O O . ASN A 1 227 ? -17.954 26.174 -3.820 1.00 53.97 227 ASN A O 1
ATOM 1802 N N . LYS A 1 228 ? -17.455 27.743 -2.292 1.00 53.62 228 LYS A N 1
ATOM 1803 C CA . LYS A 1 228 ? -16.834 28.723 -3.207 1.00 53.62 228 LYS A CA 1
ATOM 1804 C C . LYS A 1 228 ? -15.599 28.212 -3.959 1.00 53.62 228 LYS A C 1
ATOM 1806 O O . LYS A 1 228 ? -15.038 28.941 -4.774 1.00 53.62 228 LYS A O 1
ATOM 1811 N N . TYR A 1 229 ? -15.135 27.013 -3.626 1.00 51.41 229 TYR A N 1
ATOM 1812 C CA . TYR A 1 229 ? -13.986 26.371 -4.238 1.00 51.41 229 TYR A CA 1
ATOM 1813 C C . TYR A 1 229 ? -14.375 25.212 -5.173 1.00 51.41 229 TYR A C 1
ATOM 1815 O O . TYR A 1 229 ? -13.500 24.510 -5.666 1.00 51.41 229 TYR A O 1
ATOM 1823 N N . VAL A 1 230 ? -15.666 25.002 -5.447 1.00 56.12 230 VAL A N 1
ATOM 1824 C CA . VAL A 1 230 ? -16.093 24.048 -6.479 1.00 56.12 230 VAL A CA 1
ATOM 1825 C C . VAL A 1 230 ? -15.717 24.607 -7.860 1.00 56.12 230 VAL A C 1
ATOM 1827 O O . VAL A 1 230 ? -16.099 25.737 -8.179 1.00 56.12 230 VAL A O 1
ATOM 1830 N N . PRO A 1 231 ? -14.957 23.865 -8.687 1.00 55.03 231 PRO A N 1
ATOM 1831 C CA . PRO A 1 231 ? -14.668 24.277 -10.048 1.00 55.03 231 PRO A CA 1
ATOM 1832 C C . PRO A 1 231 ? -15.975 24.301 -10.843 1.00 55.03 231 PRO A C 1
ATOM 1834 O O . PRO A 1 231 ? -16.730 23.330 -10.855 1.00 55.03 231 PRO A O 1
ATOM 1837 N N . LYS A 1 232 ? -16.238 25.428 -11.507 1.00 61.47 232 LYS A N 1
ATOM 1838 C CA . LYS A 1 232 ? -17.324 25.532 -12.481 1.00 61.47 232 LYS A CA 1
ATOM 1839 C C . LYS A 1 232 ? -16.854 24.906 -13.789 1.00 61.47 232 LYS A C 1
ATOM 1841 O O . LYS A 1 232 ? -15.826 25.314 -14.326 1.00 61.47 232 LYS A O 1
ATOM 1846 N N . LEU A 1 233 ? -17.600 23.922 -14.275 1.00 60.22 233 LEU A N 1
ATOM 1847 C CA . LEU A 1 233 ? -17.406 23.351 -15.600 1.00 60.22 233 LEU A CA 1
ATOM 1848 C C . LEU A 1 233 ? -18.235 24.184 -16.583 1.00 60.22 233 LEU A C 1
ATOM 1850 O O . LEU A 1 233 ? -19.437 24.341 -16.385 1.00 60.22 233 LEU A O 1
ATOM 1854 N N . THR A 1 234 ? -17.607 24.728 -17.622 1.00 62.00 234 THR A N 1
ATOM 1855 C CA . THR A 1 234 ? -18.286 25.481 -18.686 1.00 62.00 234 THR A CA 1
ATOM 1856 C C . THR A 1 234 ? -17.913 24.921 -20.051 1.00 62.00 234 THR A C 1
ATOM 1858 O O . THR A 1 234 ? -16.840 24.335 -20.213 1.00 62.00 234 THR A O 1
ATOM 1861 N N . SER A 1 235 ? -18.796 25.081 -21.034 1.00 60.44 235 SER A N 1
ATOM 1862 C CA . SER A 1 235 ? -18.483 24.799 -22.436 1.00 60.44 235 SER A CA 1
ATOM 1863 C C . SER A 1 235 ? -17.342 25.691 -22.929 1.00 60.44 235 SER A C 1
ATOM 1865 O O . SER A 1 235 ? -17.046 26.726 -22.325 1.00 60.44 235 SER A O 1
ATOM 1867 N N . PHE A 1 236 ? -16.681 25.278 -24.013 1.00 61.34 236 PHE A N 1
ATOM 1868 C CA . PHE A 1 236 ? -15.558 26.020 -24.593 1.00 61.34 236 PHE A CA 1
ATOM 1869 C C . PHE A 1 236 ? -15.912 27.470 -24.970 1.00 61.34 236 PHE A C 1
ATOM 1871 O O . PHE A 1 236 ? -15.121 28.382 -24.758 1.00 61.34 236 PHE A O 1
ATOM 1878 N N . ASP A 1 237 ? -17.128 27.692 -25.463 1.00 66.75 237 ASP A N 1
ATOM 1879 C CA . ASP A 1 237 ? -17.687 29.009 -25.792 1.00 66.75 237 ASP A CA 1
ATOM 1880 C C . ASP A 1 237 ? -18.212 29.787 -24.564 1.00 66.75 237 ASP A C 1
ATOM 1882 O O . ASP A 1 237 ? -18.676 30.918 -24.692 1.00 66.75 237 ASP A O 1
ATOM 1886 N N . GLY A 1 238 ? -18.160 29.190 -23.367 1.00 64.50 238 GLY A N 1
ATOM 1887 C CA . GLY A 1 238 ? -18.612 29.788 -22.112 1.00 64.50 238 GLY A CA 1
ATOM 1888 C C . GLY A 1 238 ? -20.132 29.917 -21.956 1.00 64.50 238 GLY A C 1
ATOM 1889 O O . GLY A 1 238 ? -20.580 30.486 -20.961 1.00 64.50 238 GLY A O 1
ATOM 1890 N N . THR A 1 239 ? -20.931 29.407 -22.898 1.00 68.25 239 THR A N 1
ATOM 1891 C CA . THR A 1 239 ? -22.393 29.606 -22.918 1.00 68.25 239 THR A CA 1
ATOM 1892 C C . THR A 1 239 ? -23.143 28.666 -21.979 1.00 68.25 239 THR A C 1
ATOM 1894 O O . THR A 1 239 ? -24.190 29.026 -21.442 1.00 68.25 239 THR A O 1
ATOM 1897 N N . THR A 1 240 ? -22.603 27.471 -21.745 1.00 58.53 240 THR A N 1
ATOM 1898 C CA . THR A 1 240 ? -23.250 26.413 -20.970 1.00 58.53 240 THR A CA 1
ATOM 1899 C C . THR A 1 240 ? -22.459 26.145 -19.701 1.00 58.53 240 THR A C 1
ATOM 1901 O O . THR A 1 240 ? -21.306 25.719 -19.757 1.00 58.53 240 THR A O 1
ATOM 1904 N N . ALA A 1 241 ? -23.080 26.376 -18.543 1.00 62.91 241 ALA A N 1
ATOM 1905 C CA . ALA A 1 241 ? -22.540 25.962 -17.254 1.00 62.91 241 ALA A CA 1
ATOM 1906 C C . ALA A 1 241 ? -23.062 24.565 -16.901 1.00 62.91 241 ALA A C 1
ATOM 1908 O O . ALA A 1 241 ? -24.268 24.346 -16.829 1.00 62.91 241 ALA A O 1
ATOM 1909 N N . TYR A 1 242 ? -22.149 23.632 -16.650 1.00 57.91 242 TYR A N 1
ATOM 1910 C CA . TYR A 1 242 ? -22.472 22.282 -16.205 1.00 57.91 242 TYR A CA 1
ATOM 1911 C C . TYR A 1 242 ? -22.506 22.254 -14.670 1.00 57.91 242 TYR A C 1
ATOM 1913 O O . TYR A 1 242 ? -21.491 22.506 -14.010 1.00 57.91 242 TYR A O 1
ATOM 1921 N N . THR A 1 243 ? -23.676 21.968 -14.096 1.00 54.47 243 THR A N 1
ATOM 1922 C CA . THR A 1 243 ? -23.884 21.802 -12.648 1.00 54.47 243 THR A CA 1
ATOM 1923 C C . THR A 1 243 ? -23.913 20.317 -12.270 1.00 54.47 243 THR A C 1
ATOM 1925 O O . THR A 1 243 ? -24.270 19.461 -13.078 1.00 54.47 243 THR A O 1
ATOM 1928 N N . GLY A 1 244 ? -23.496 19.985 -11.045 1.00 53.00 244 GLY A N 1
ATOM 1929 C CA . GLY A 1 244 ? -23.534 18.613 -10.532 1.00 53.00 244 GLY A CA 1
ATOM 1930 C C . GLY A 1 244 ? -22.891 18.467 -9.153 1.00 53.00 244 GLY A C 1
ATOM 1931 O O . GLY A 1 244 ? -22.071 19.292 -8.738 1.00 53.00 244 GLY A O 1
ATOM 1932 N N . TYR A 1 245 ? -23.267 17.408 -8.438 1.00 49.56 245 TYR A N 1
ATOM 1933 C CA . TYR A 1 245 ? -22.657 17.032 -7.167 1.00 49.56 245 TYR A CA 1
ATOM 1934 C C . TYR A 1 245 ? -21.450 16.144 -7.406 1.00 49.56 245 TYR A C 1
ATOM 1936 O O . TYR A 1 245 ? -21.523 15.204 -8.181 1.00 49.56 245 TYR A O 1
ATOM 1944 N N . TYR A 1 246 ? -20.354 16.409 -6.704 1.00 49.28 246 TYR A N 1
ATOM 1945 C CA . TYR A 1 246 ? -19.173 15.557 -6.732 1.00 49.28 246 TYR A CA 1
ATOM 1946 C C . TYR A 1 246 ? -19.130 14.729 -5.445 1.00 49.28 246 TYR A C 1
ATOM 1948 O O . TYR A 1 246 ? -19.185 15.290 -4.349 1.00 49.28 246 TYR A O 1
ATOM 1956 N N . GLN A 1 247 ? -19.008 13.411 -5.561 1.00 42.78 247 GLN A N 1
ATOM 1957 C CA . GLN A 1 247 ? -18.738 12.518 -4.439 1.00 42.78 247 GLN A CA 1
ATOM 1958 C C . GLN A 1 247 ? -17.306 12.004 -4.539 1.00 42.78 247 GLN A C 1
ATOM 1960 O O . GLN A 1 247 ? -16.949 11.367 -5.525 1.00 42.78 247 GLN A O 1
ATOM 1965 N N . CYS A 1 248 ? -16.483 12.252 -3.518 1.00 44.38 248 CYS A N 1
ATOM 1966 C CA . CYS A 1 248 ? -15.158 11.640 -3.416 1.00 44.38 248 CYS A CA 1
ATOM 1967 C C . CYS A 1 248 ? -15.325 10.155 -3.081 1.00 44.38 248 CYS A C 1
ATOM 1969 O O . CYS A 1 248 ? -15.756 9.815 -1.981 1.00 44.38 248 CYS A O 1
ATOM 1971 N N . ILE A 1 249 ? -15.023 9.287 -4.041 1.00 44.53 249 ILE A N 1
ATOM 1972 C CA . ILE A 1 249 ? -15.154 7.830 -3.928 1.00 44.53 249 ILE A CA 1
ATOM 1973 C C . ILE A 1 249 ? -13.875 7.211 -3.364 1.00 44.53 249 ILE A C 1
ATOM 1975 O O . ILE A 1 249 ? -13.932 6.247 -2.608 1.00 44.53 249 ILE A O 1
ATOM 1979 N N . SER A 1 250 ? -12.714 7.761 -3.713 1.00 45.75 250 SER A N 1
ATOM 1980 C CA . SER A 1 250 ? -11.415 7.267 -3.253 1.00 45.75 250 SER A CA 1
ATOM 1981 C C . SER A 1 250 ? -10.472 8.447 -3.074 1.00 45.75 250 SER A C 1
ATOM 1983 O O . SER A 1 250 ? -10.497 9.351 -3.894 1.00 45.75 250 SER A O 1
ATOM 1985 N N . LEU A 1 251 ? -9.661 8.467 -2.017 1.00 49.19 251 LEU A N 1
ATOM 1986 C CA . LEU A 1 251 ? -8.521 9.373 -1.837 1.00 49.19 251 LEU A CA 1
ATOM 1987 C C . LEU A 1 251 ? -7.390 8.525 -1.272 1.00 49.19 251 LEU A C 1
ATOM 1989 O O . LEU A 1 251 ? -7.254 8.393 -0.058 1.00 49.19 251 LEU A O 1
ATOM 1993 N N . LYS A 1 252 ? -6.591 7.937 -2.156 1.00 61.00 252 LYS A N 1
ATOM 1994 C CA . LYS A 1 252 ? -5.462 7.109 -1.753 1.00 61.00 252 LYS A CA 1
ATOM 1995 C C . LYS A 1 252 ? -4.173 7.853 -2.046 1.00 61.00 252 LYS A C 1
ATOM 1997 O O . LYS A 1 252 ? -3.772 7.994 -3.194 1.00 61.00 252 LYS A O 1
ATOM 2002 N N . VAL A 1 253 ? -3.551 8.374 -0.996 1.00 56.44 253 VAL A N 1
ATOM 2003 C CA . VAL A 1 253 ? -2.243 9.024 -1.083 1.00 56.44 253 VAL A CA 1
ATOM 2004 C C . VAL A 1 253 ? -1.265 8.158 -0.331 1.00 56.44 253 VAL A C 1
ATOM 2006 O O . VAL A 1 253 ? -1.408 7.995 0.876 1.00 56.44 253 VAL A O 1
ATOM 2009 N N . LEU A 1 254 ? -0.291 7.617 -1.053 1.00 68.88 254 LEU A N 1
ATOM 2010 C CA . LEU A 1 254 ? 0.584 6.595 -0.520 1.00 68.88 254 LEU A CA 1
ATOM 2011 C C . LEU A 1 254 ? 2.023 7.093 -0.431 1.00 68.88 254 LEU A C 1
ATOM 2013 O O . LEU A 1 254 ? 2.681 7.347 -1.439 1.00 68.88 254 LEU A O 1
ATOM 2017 N N . ASN A 1 255 ? 2.532 7.184 0.789 1.00 73.31 255 ASN A N 1
ATOM 2018 C CA . ASN A 1 255 ? 3.946 7.360 1.046 1.00 73.31 255 ASN A CA 1
ATOM 2019 C C . ASN A 1 255 ? 4.648 6.004 0.946 1.00 73.31 255 ASN A C 1
ATOM 2021 O O . ASN A 1 255 ? 4.609 5.200 1.880 1.00 73.31 255 ASN A O 1
ATOM 2025 N N . VAL A 1 256 ? 5.273 5.747 -0.201 1.00 80.56 256 VAL A N 1
ATOM 2026 C CA . VAL A 1 256 ? 6.088 4.549 -0.407 1.00 80.56 256 VAL A CA 1
ATOM 2027 C C . VAL A 1 256 ? 7.538 4.846 -0.058 1.00 80.56 256 VAL A C 1
ATOM 2029 O O . VAL A 1 256 ? 8.124 5.799 -0.576 1.00 80.56 256 VAL A O 1
ATOM 2032 N N . THR A 1 257 ? 8.131 4.020 0.803 1.00 81.69 257 THR A N 1
ATOM 2033 C CA . THR A 1 257 ? 9.541 4.151 1.179 1.00 81.69 257 THR A CA 1
ATOM 2034 C C . THR A 1 257 ? 10.310 2.849 1.024 1.00 81.69 257 THR A C 1
ATOM 2036 O O . THR A 1 257 ? 9.836 1.773 1.396 1.00 81.69 257 THR A O 1
ATOM 2039 N N . GLY A 1 258 ? 11.537 3.001 0.514 1.00 69.25 258 GLY A N 1
ATOM 2040 C CA . GLY A 1 258 ? 12.581 1.987 0.470 1.00 69.25 258 GLY A CA 1
ATOM 2041 C C . GLY A 1 258 ? 12.261 0.811 -0.444 1.00 69.25 258 GLY A C 1
ATOM 2042 O O . GLY A 1 258 ? 11.418 -0.000 -0.118 1.00 69.25 258 GLY A O 1
ATOM 2043 N N . CYS A 1 259 ? 12.984 0.665 -1.546 1.00 80.38 259 CYS A N 1
ATOM 2044 C CA . CYS A 1 259 ? 13.141 -0.582 -2.295 1.00 80.38 259 CYS A CA 1
ATOM 2045 C C . CYS A 1 259 ? 14.238 -0.335 -3.333 1.00 80.38 259 CYS A C 1
ATOM 2047 O O . CYS A 1 259 ? 14.090 0.558 -4.157 1.00 80.38 259 CYS A O 1
ATOM 2049 N N . ASP A 1 260 ? 15.325 -1.105 -3.305 1.00 81.62 260 ASP A N 1
ATOM 2050 C CA . ASP A 1 260 ? 16.514 -0.827 -4.132 1.00 81.62 260 ASP A CA 1
ATOM 2051 C C . ASP A 1 260 ? 16.242 -0.921 -5.646 1.00 81.62 260 ASP A C 1
ATOM 2053 O O . ASP A 1 260 ? 17.012 -0.410 -6.452 1.00 81.62 260 ASP A O 1
ATOM 2057 N N . ARG A 1 261 ? 15.154 -1.595 -6.040 1.00 84.94 261 ARG A N 1
ATOM 2058 C CA . ARG A 1 261 ? 14.715 -1.749 -7.437 1.00 84.94 261 ARG A CA 1
ATOM 2059 C C . ARG A 1 261 ? 13.646 -0.747 -7.869 1.00 84.94 261 ARG A C 1
ATOM 2061 O O . ARG A 1 261 ? 13.226 -0.790 -9.022 1.00 84.94 261 ARG A O 1
ATOM 2068 N N . VAL A 1 262 ? 13.189 0.111 -6.961 1.00 84.06 262 VAL A N 1
ATOM 2069 C CA . VAL A 1 262 ? 12.233 1.174 -7.268 1.00 84.06 262 VAL A CA 1
ATOM 2070 C C . VAL A 1 262 ? 13.004 2.474 -7.414 1.00 84.06 262 VAL A C 1
ATOM 2072 O O . VAL A 1 262 ? 13.716 2.894 -6.504 1.00 84.06 262 VAL A O 1
ATOM 2075 N N . THR A 1 263 ? 12.853 3.121 -8.560 1.00 85.56 263 THR A N 1
ATOM 2076 C CA . THR A 1 263 ? 13.519 4.388 -8.843 1.00 85.56 263 THR A CA 1
ATOM 2077 C C . THR A 1 263 ? 12.812 5.552 -8.153 1.00 85.56 263 THR A C 1
ATOM 2079 O O . THR A 1 263 ? 11.584 5.576 -8.011 1.00 85.56 263 THR A O 1
ATOM 2082 N N . ASP A 1 264 ? 13.576 6.587 -7.792 1.00 80.75 264 ASP A N 1
ATOM 2083 C CA . ASP A 1 264 ? 13.017 7.836 -7.259 1.00 80.75 264 ASP A CA 1
ATOM 2084 C C . ASP A 1 264 ? 12.008 8.473 -8.225 1.00 80.75 264 ASP A C 1
ATOM 2086 O O . ASP A 1 264 ? 11.041 9.093 -7.791 1.00 80.75 264 ASP A O 1
ATOM 2090 N N . ALA A 1 265 ? 12.178 8.270 -9.536 1.00 80.44 265 ALA A N 1
ATOM 2091 C CA . ALA A 1 265 ? 11.234 8.723 -10.553 1.00 80.44 265 ALA A CA 1
ATOM 2092 C C . ALA A 1 265 ? 9.855 8.052 -10.419 1.00 80.44 265 ALA A C 1
ATOM 2094 O O . ALA A 1 265 ? 8.829 8.725 -10.533 1.00 80.44 265 ALA A O 1
ATOM 2095 N N . SER A 1 266 ? 9.802 6.745 -10.152 1.00 80.25 266 SER A N 1
ATOM 2096 C CA . SER A 1 266 ? 8.542 6.026 -9.918 1.00 80.25 266 SER A CA 1
ATOM 2097 C C . SER A 1 266 ? 7.885 6.434 -8.603 1.00 80.25 266 SER A C 1
ATOM 2099 O O . SER A 1 266 ? 6.671 6.640 -8.558 1.00 80.25 266 SER A O 1
ATOM 2101 N N . LEU A 1 267 ? 8.679 6.638 -7.546 1.00 75.38 267 LEU A N 1
ATOM 2102 C CA . LEU A 1 267 ? 8.180 7.188 -6.281 1.00 75.38 267 LEU A CA 1
ATOM 2103 C C . LEU A 1 267 ? 7.651 8.613 -6.456 1.00 75.38 267 LEU A C 1
ATOM 2105 O O . LEU A 1 267 ? 6.630 8.969 -5.870 1.00 75.38 267 LEU A O 1
ATOM 2109 N N . GLN A 1 268 ? 8.306 9.425 -7.285 1.00 73.50 268 GLN A N 1
ATOM 2110 C CA . GLN A 1 268 ? 7.848 10.772 -7.595 1.00 73.50 268 GLN A CA 1
ATOM 2111 C C . GLN A 1 268 ? 6.510 10.748 -8.340 1.00 73.50 268 GLN A C 1
ATOM 2113 O O . GLN A 1 268 ? 5.631 11.524 -7.989 1.00 73.50 268 GLN A O 1
ATOM 2118 N N . LYS A 1 269 ? 6.293 9.809 -9.270 1.00 71.00 269 LYS A N 1
ATOM 2119 C CA . LYS A 1 269 ? 4.985 9.625 -9.929 1.00 71.00 269 LYS A CA 1
ATOM 2120 C C . LYS A 1 269 ? 3.868 9.243 -8.956 1.00 71.00 269 LYS A C 1
ATOM 2122 O O . LYS A 1 269 ? 2.746 9.692 -9.136 1.00 71.00 269 LYS A O 1
ATOM 2127 N N . LEU A 1 270 ? 4.154 8.442 -7.926 1.00 68.38 270 LEU A N 1
ATOM 2128 C CA . LEU A 1 270 ? 3.187 8.162 -6.852 1.00 68.38 270 LEU A CA 1
ATOM 2129 C C . LEU A 1 270 ? 2.877 9.402 -6.003 1.00 68.38 270 LEU A C 1
ATOM 2131 O O . LEU A 1 270 ? 1.761 9.560 -5.511 1.00 68.38 270 LEU A O 1
ATOM 2135 N N . ARG A 1 271 ? 3.877 10.269 -5.805 1.00 64.69 271 ARG A N 1
ATOM 2136 C CA . ARG A 1 271 ? 3.730 11.553 -5.103 1.00 64.69 271 ARG A CA 1
ATOM 2137 C C . ARG A 1 271 ? 3.070 12.621 -5.964 1.00 64.69 271 ARG A C 1
ATOM 2139 O O . ARG A 1 271 ? 2.612 13.622 -5.417 1.00 64.69 271 ARG A O 1
ATOM 2146 N N . ASP A 1 272 ? 3.022 12.445 -7.276 1.00 62.34 272 ASP A N 1
ATOM 2147 C CA . ASP A 1 272 ? 2.247 13.302 -8.155 1.00 62.34 272 ASP A CA 1
ATOM 2148 C C . ASP A 1 272 ? 0.770 12.930 -7.968 1.00 62.34 272 ASP A C 1
ATOM 2150 O O . ASP A 1 272 ? 0.304 11.844 -8.307 1.00 62.34 272 ASP A O 1
ATOM 2154 N N . HIS A 1 273 ? 0.023 13.822 -7.321 1.00 60.34 273 HIS A N 1
ATOM 2155 C CA . HIS A 1 273 ? -1.339 13.524 -6.896 1.00 60.34 273 HIS A CA 1
ATOM 2156 C C . HIS A 1 273 ? -2.274 13.683 -8.089 1.00 60.34 273 HIS A C 1
ATOM 2158 O O . HIS A 1 273 ? -2.378 14.778 -8.643 1.00 60.34 273 HIS A O 1
ATOM 2164 N N . HIS A 1 274 ? -2.993 12.626 -8.457 1.00 58.75 274 HIS A N 1
ATOM 2165 C CA . HIS A 1 274 ? -3.982 12.679 -9.528 1.00 58.75 274 HIS A CA 1
ATOM 2166 C C . HIS A 1 274 ? -5.399 12.506 -8.969 1.00 58.75 274 HIS A C 1
ATOM 2168 O O . HIS A 1 274 ? -5.694 11.529 -8.286 1.00 58.75 274 HIS A O 1
ATOM 2174 N N . VAL A 1 275 ? -6.292 13.446 -9.272 1.00 58.47 275 VAL A N 1
ATOM 2175 C CA . VAL A 1 275 ? -7.734 13.358 -9.010 1.00 58.47 275 VAL A CA 1
ATOM 2176 C C . VAL A 1 275 ? -8.438 13.152 -10.341 1.00 58.47 275 VAL A C 1
ATOM 2178 O O . VAL A 1 275 ? -8.266 13.945 -11.252 1.00 58.47 275 VAL A O 1
ATOM 2181 N N . GLN A 1 276 ? -9.230 12.103 -10.476 1.00 58.62 276 GLN A N 1
ATOM 2182 C CA . GLN A 1 276 ? -10.094 11.861 -11.622 1.00 58.62 276 GLN A CA 1
ATOM 2183 C C . GLN A 1 276 ? -11.520 12.298 -11.287 1.00 58.62 276 GLN A C 1
ATOM 2185 O O . GLN A 1 276 ? -12.073 11.855 -10.295 1.00 58.62 276 GLN A O 1
ATOM 2190 N N . LEU A 1 277 ? -12.140 13.142 -12.103 1.00 57.75 277 LEU A N 1
ATOM 2191 C CA . LEU A 1 277 ? -13.576 13.393 -12.073 1.00 57.75 277 LEU A CA 1
ATOM 2192 C C . LEU A 1 277 ? -14.221 12.453 -13.090 1.00 57.75 277 LEU A C 1
ATOM 2194 O O . LEU A 1 277 ? -13.877 12.513 -14.267 1.00 57.75 277 LEU A O 1
ATOM 2198 N N . ARG A 1 278 ? -15.143 11.603 -12.657 1.00 56.31 278 ARG A N 1
ATOM 2199 C CA . ARG A 1 278 ? -15.944 10.728 -13.511 1.00 56.31 278 ARG A CA 1
ATOM 2200 C C . ARG A 1 278 ? -17.382 11.201 -13.498 1.00 56.31 278 ARG A C 1
ATOM 2202 O O . ARG A 1 278 ? -17.917 11.524 -12.446 1.00 56.31 278 ARG A O 1
ATOM 2209 N N . VAL A 1 279 ? -18.013 11.230 -14.657 1.00 54.31 279 VAL A N 1
ATOM 2210 C CA . VAL A 1 279 ? -19.434 11.555 -14.779 1.00 54.31 279 VAL A CA 1
ATOM 2211 C C . VAL A 1 279 ? -20.205 10.256 -14.851 1.00 54.31 279 VAL A C 1
ATOM 2213 O O . VAL A 1 279 ? -19.966 9.467 -15.760 1.00 54.31 279 VAL A O 1
ATOM 2216 N N . VAL A 1 280 ? -21.123 10.031 -13.914 1.00 49.75 280 VAL A N 1
ATOM 2217 C CA . VAL A 1 280 ? -22.005 8.862 -13.971 1.00 49.75 280 VAL A CA 1
ATOM 2218 C C . VAL A 1 280 ? -23.364 9.323 -14.480 1.00 49.75 280 VAL A C 1
ATOM 2220 O O . VAL A 1 280 ? -23.949 10.254 -13.926 1.00 49.75 280 VAL A O 1
ATOM 2223 N N . ARG A 1 281 ? -23.790 8.713 -15.590 1.00 51.44 281 ARG A N 1
ATOM 2224 C CA . ARG A 1 281 ? -25.110 8.902 -16.203 1.00 51.44 281 ARG A CA 1
ATOM 2225 C C . ARG A 1 281 ? -26.162 8.091 -15.463 1.00 51.44 281 ARG A C 1
ATOM 2227 O O . ARG A 1 281 ? -25.812 6.973 -15.021 1.00 51.44 281 ARG A O 1
#

Sequence (281 aa):
MTLATTLMLLSTKHYKLVRKNPFFFRALVVRRPSVTKVTKLHEHLQLYGPTLHALDVSFCHELIDDAALTSIVSQCPRLRHVILWACHQLTDRGLMALAMHCRYLDFLNFGGCRRVTDAALDAIGQELLYLDNLHLSGCKNVSDAGIAVLATYSRVLLQLTPEDAASFRVPQEFDLHHMKTQLRKFDCKRVAYREAAPGDHELVLSFGSRPKAVGLWCTLDSKGRQNKYVPKLTSFDGTTAYTGYYQCISLKVLNVTGCDRVTDASLQKLRDHHVQLRVVR

Organism: Saprolegnia diclina (strain VS20) (NCBI:txid1156394)